Protein AF-0000000067929386 (afdb_homodimer)

Structure (mmCIF, N/CA/C/O backbone):
data_AF-0000000067929386-model_v1
#
loop_
_entity.id
_entity.type
_entity.pdbx_description
1 polymer 'L-rhamnose mutarotase'
#
loop_
_atom_site.group_PDB
_atom_site.id
_atom_site.type_symbol
_atom_site.label_atom_id
_atom_site.label_alt_id
_atom_site.label_comp_id
_atom_site.label_asym_id
_atom_site.label_entity_id
_atom_site.label_seq_id
_atom_site.pdbx_PDB_ins_code
_atom_site.Cartn_x
_atom_site.Cartn_y
_atom_site.Cartn_z
_atom_site.occupancy
_atom_site.B_iso_or_equiv
_atom_site.auth_seq_id
_atom_site.auth_comp_id
_atom_site.auth_asym_id
_atom_site.auth_atom_id
_atom_site.pdbx_PDB_model_num
ATOM 1 N N . MET A 1 1 ? -17.922 2.121 -1.36 1 95.81 1 MET A N 1
ATOM 2 C CA . MET A 1 1 ? -16.594 2.197 -0.779 1 95.81 1 MET A CA 1
ATOM 3 C C . MET A 1 1 ? -15.523 1.924 -1.834 1 95.81 1 MET A C 1
ATOM 5 O O . MET A 1 1 ? -15.68 1.022 -2.66 1 95.81 1 MET A O 1
ATOM 9 N N . GLN A 1 2 ? -14.508 2.805 -1.858 1 97.56 2 GLN A N 1
ATOM 10 C CA . GLN A 1 2 ? -13.383 2.664 -2.781 1 97.56 2 GLN A CA 1
ATOM 11 C C . GLN A 1 2 ? -12.07 2.486 -2.027 1 97.56 2 GLN A C 1
ATOM 13 O O . GLN A 1 2 ? -11.836 3.152 -1.017 1 97.56 2 GLN A O 1
ATOM 18 N N . ARG A 1 3 ? -11.258 1.508 -2.49 1 98.5 3 ARG A N 1
ATOM 19 C CA . ARG A 1 3 ? -9.914 1.331 -1.95 1 98.5 3 ARG A CA 1
ATOM 20 C C . ARG A 1 3 ? -8.891 2.123 -2.76 1 98.5 3 ARG A C 1
ATOM 22 O O . ARG A 1 3 ? -8.797 1.965 -3.979 1 98.5 3 ARG A O 1
ATOM 29 N N . MET A 1 4 ? -8.109 2.947 -2.078 1 98.62 4 MET A N 1
ATOM 30 C CA . MET A 1 4 ? -7.18 3.848 -2.756 1 98.62 4 MET A CA 1
ATOM 31 C C . MET A 1 4 ? -5.738 3.521 -2.379 1 98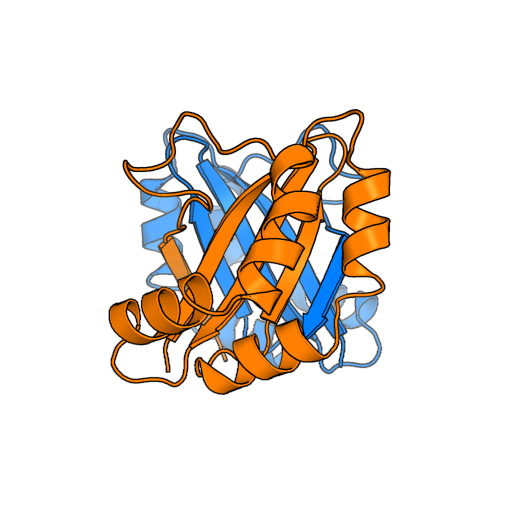.62 4 MET A C 1
ATOM 33 O O . MET A 1 4 ? -5.445 3.23 -1.219 1 98.62 4 MET A O 1
ATOM 37 N N . GLY A 1 5 ? -4.879 3.449 -3.375 1 98.81 5 GLY A N 1
ATOM 38 C CA . GLY A 1 5 ? -3.438 3.332 -3.205 1 98.81 5 GLY A CA 1
ATOM 39 C C . GLY A 1 5 ? -2.664 4.449 -3.883 1 98.81 5 GLY A C 1
ATOM 40 O O . GLY A 1 5 ? -2.934 4.785 -5.035 1 98.81 5 GLY A O 1
ATOM 41 N N . MET A 1 6 ? -1.736 5.078 -3.139 1 98.81 6 MET A N 1
ATOM 42 C CA . MET A 1 6 ? -0.917 6.156 -3.68 1 98.81 6 MET A CA 1
ATOM 43 C C . MET A 1 6 ? 0.531 6.023 -3.221 1 98.81 6 MET A C 1
ATOM 45 O O . MET A 1 6 ? 0.811 5.363 -2.219 1 98.81 6 MET A O 1
ATOM 49 N N . VAL A 1 7 ? 1.4 6.637 -3.961 1 98.88 7 VAL A N 1
ATOM 50 C CA . VAL A 1 7 ? 2.822 6.551 -3.643 1 98.88 7 VAL A CA 1
ATOM 51 C C . VAL A 1 7 ? 3.439 7.949 -3.658 1 98.88 7 VAL A C 1
ATOM 53 O O . VAL A 1 7 ? 2.994 8.82 -4.406 1 98.88 7 VAL A O 1
ATOM 56 N N . LEU A 1 8 ? 4.391 8.203 -2.85 1 98.81 8 LEU A N 1
ATOM 57 C CA . LEU A 1 8 ? 5.098 9.469 -2.686 1 98.81 8 LEU A CA 1
ATOM 58 C C . LEU A 1 8 ? 6.535 9.234 -2.23 1 98.81 8 LEU A C 1
ATOM 60 O O . LEU A 1 8 ? 6.816 8.25 -1.543 1 98.81 8 LEU A O 1
ATOM 64 N N . GLY A 1 9 ? 7.441 10.086 -2.646 1 98.75 9 GLY A N 1
ATOM 65 C CA . GLY A 1 9 ? 8.812 10.023 -2.16 1 98.75 9 GLY A CA 1
ATOM 66 C C . GLY A 1 9 ? 9.062 10.93 -0.97 1 98.75 9 GLY A C 1
ATOM 67 O O . GLY A 1 9 ? 8.305 11.867 -0.726 1 98.75 9 GLY A O 1
ATOM 68 N N . LEU A 1 10 ? 10.109 10.625 -0.229 1 98.81 10 LEU A N 1
ATOM 69 C CA . LEU A 1 10 ? 10.633 11.469 0.836 1 98.81 10 LEU A CA 1
ATOM 70 C C . LEU A 1 10 ? 12.047 11.953 0.503 1 98.81 10 LEU A C 1
ATOM 72 O O . LEU A 1 10 ? 12.828 11.219 -0.107 1 98.81 10 LEU A O 1
ATOM 76 N N . LYS A 1 11 ? 12.328 13.211 0.93 1 98.69 11 LYS A N 1
ATOM 77 C CA . LYS A 1 11 ? 13.719 13.672 0.896 1 98.69 11 LYS A CA 1
ATOM 78 C C . LYS A 1 11 ? 14.586 12.867 1.864 1 98.69 11 LYS A C 1
ATOM 80 O O . LYS A 1 11 ? 14.227 12.703 3.033 1 98.69 11 LYS A O 1
ATOM 85 N N . PRO A 1 12 ? 15.695 12.398 1.359 1 98.25 12 PRO A N 1
ATOM 86 C CA . PRO A 1 12 ? 16.516 11.516 2.182 1 98.25 12 PRO A CA 1
ATOM 87 C C . PRO A 1 12 ? 16.859 12.109 3.547 1 98.25 12 PRO A C 1
ATOM 89 O O . PRO A 1 12 ? 16.859 11.398 4.551 1 98.25 12 PRO A O 1
ATOM 92 N N . GLU A 1 13 ? 17.125 13.344 3.646 1 98.38 13 GLU A N 1
ATOM 93 C CA . GLU A 1 13 ? 17.562 13.969 4.887 1 98.38 13 GLU A CA 1
ATOM 94 C C . GLU A 1 13 ? 16.391 14.281 5.801 1 98.38 13 GLU A C 1
ATOM 96 O O . GLU A 1 13 ? 16.578 14.734 6.934 1 98.38 13 GLU A O 1
ATOM 101 N N . LYS A 1 14 ? 15.172 13.977 5.316 1 98.69 14 LYS A N 1
ATOM 102 C CA . LYS A 1 14 ? 13.984 14.367 6.078 1 98.69 14 LYS A CA 1
ATOM 103 C C . LYS A 1 14 ? 13.156 13.141 6.461 1 98.69 14 LYS A C 1
ATOM 105 O O . LYS A 1 14 ? 12.055 13.281 7 1 98.69 14 LYS A O 1
ATOM 110 N N . VAL A 1 15 ? 13.617 11.953 6.219 1 98.69 15 VAL A N 1
ATOM 111 C CA . VAL A 1 15 ? 12.875 10.719 6.449 1 98.69 15 VAL A CA 1
ATOM 112 C C . VAL A 1 15 ? 12.508 10.602 7.926 1 98.69 15 VAL A C 1
ATOM 114 O O . VAL A 1 15 ? 11.344 10.383 8.273 1 98.69 15 VAL A O 1
ATOM 117 N N . GLU A 1 16 ? 13.492 10.797 8.836 1 98.5 16 GLU A N 1
ATOM 118 C CA . GLU A 1 16 ? 13.25 10.648 10.266 1 98.5 16 GLU A CA 1
ATOM 119 C C . GLU A 1 16 ? 12.273 11.695 10.781 1 98.5 16 GLU A C 1
ATOM 121 O O . GLU A 1 16 ? 11.461 11.422 11.672 1 98.5 16 GLU A O 1
ATOM 126 N N . GLU A 1 17 ? 12.4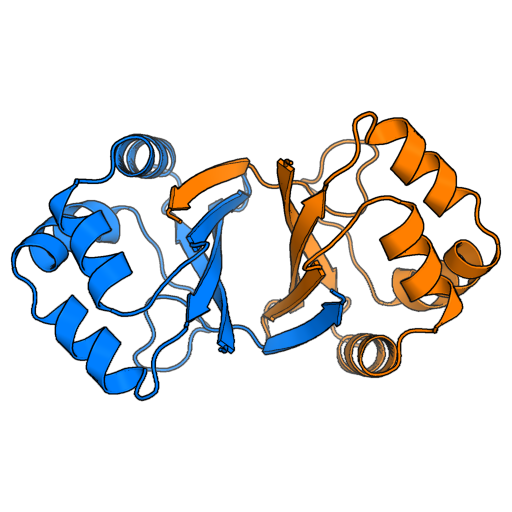14 12.867 10.258 1 98.56 17 GLU A N 1
ATOM 127 C CA . GLU A 1 17 ? 11.477 13.922 10.633 1 98.56 17 GLU A CA 1
ATOM 128 C C . GLU A 1 17 ? 10.047 13.555 10.242 1 98.56 17 GLU A C 1
ATOM 130 O O . GLU A 1 17 ? 9.117 13.719 11.031 1 98.56 17 GLU A O 1
ATOM 135 N N . TYR A 1 18 ? 9.844 13.102 9 1 98.81 18 TYR A N 1
ATOM 136 C CA . TYR A 1 18 ? 8.523 12.68 8.539 1 98.81 18 TYR A CA 1
ATOM 137 C C . TYR A 1 18 ? 7.949 11.602 9.445 1 98.81 18 TYR A C 1
ATOM 139 O O . TYR A 1 18 ? 6.773 11.656 9.82 1 98.81 18 TYR A O 1
ATOM 147 N N . VAL A 1 19 ? 8.773 10.562 9.781 1 98.81 19 VAL A N 1
ATOM 148 C CA . VAL A 1 19 ? 8.352 9.453 10.625 1 98.81 19 VAL A CA 1
ATOM 149 C C . VAL A 1 19 ? 7.941 9.977 12 1 98.81 19 VAL A C 1
ATOM 151 O O . VAL A 1 19 ? 6.918 9.562 12.555 1 98.81 19 VAL A O 1
ATOM 154 N N . ARG A 1 20 ? 8.695 10.922 12.57 1 98.44 20 ARG A N 1
ATOM 155 C CA . ARG A 1 20 ? 8.383 11.516 13.867 1 98.44 20 ARG A CA 1
ATOM 156 C C . ARG A 1 20 ? 7.047 12.258 13.82 1 98.44 20 ARG A C 1
ATOM 158 O O . ARG A 1 20 ? 6.223 12.117 14.719 1 98.44 20 ARG A O 1
ATOM 165 N N . LEU A 1 21 ? 6.891 13.039 12.789 1 98.5 21 LEU A N 1
ATOM 166 C CA . LEU A 1 21 ? 5.645 13.773 12.609 1 98.5 21 LEU A CA 1
ATOM 167 C C . LEU A 1 21 ? 4.453 12.82 12.578 1 98.5 21 LEU A C 1
ATOM 169 O O . LEU A 1 21 ? 3.459 13.047 13.273 1 98.5 21 LEU A O 1
ATOM 173 N N . HIS A 1 22 ? 4.547 11.734 11.875 1 98.69 22 HIS A N 1
ATOM 174 C CA . HIS A 1 22 ? 3.406 10.859 11.641 1 98.69 22 HIS A CA 1
ATOM 175 C C . HIS A 1 22 ? 3.203 9.898 12.797 1 98.69 22 HIS A C 1
ATOM 177 O O . HIS A 1 22 ? 2.174 9.219 12.883 1 98.69 22 HIS A O 1
ATOM 183 N N . ALA A 1 23 ? 4.18 9.82 13.688 1 97.69 23 ALA A N 1
ATOM 184 C CA . ALA A 1 23 ? 3.992 9.102 14.945 1 97.69 23 ALA A CA 1
ATOM 185 C C . ALA A 1 23 ? 3.092 9.883 15.898 1 97.69 23 ALA A C 1
ATOM 187 O O . ALA A 1 23 ? 2.561 9.32 16.859 1 97.69 23 ALA A O 1
ATOM 188 N N . ALA A 1 24 ? 2.953 11.18 15.633 1 97.06 24 ALA A N 1
ATOM 189 C CA . ALA A 1 24 ? 2.172 12.055 16.516 1 97.06 24 ALA A CA 1
ATOM 190 C C . ALA A 1 24 ? 1.317 13.023 15.695 1 97.06 24 ALA A C 1
ATOM 192 O O . ALA A 1 24 ? 1.378 14.234 15.898 1 97.06 24 ALA A O 1
ATOM 193 N N . VAL A 1 25 ? 0.518 12.422 14.82 1 98.31 25 VAL A N 1
ATOM 194 C CA . VAL A 1 25 ? -0.337 13.242 13.969 1 98.31 25 VAL A CA 1
ATOM 195 C C . VAL A 1 25 ? -1.307 14.047 14.828 1 98.31 25 VAL A C 1
ATOM 197 O O . VAL A 1 25 ? -1.829 13.539 15.828 1 98.31 25 VAL A O 1
ATOM 200 N N . TRP A 1 26 ? -1.604 15.25 14.406 1 98.12 26 TRP A N 1
ATOM 201 C CA . TRP A 1 26 ? -2.455 16.156 15.172 1 98.12 26 TRP A CA 1
ATOM 202 C C . TRP A 1 26 ? -3.893 15.656 15.211 1 98.12 26 TRP A C 1
ATOM 204 O O . TRP A 1 26 ? -4.445 15.25 14.188 1 98.12 26 TRP A O 1
ATOM 214 N N . PRO A 1 27 ? -4.559 15.727 16.391 1 98.19 27 PRO A N 1
ATOM 215 C CA . PRO A 1 27 ? -5.922 15.203 16.516 1 98.19 27 PRO A CA 1
ATOM 216 C C . PRO A 1 27 ? -6.906 15.875 15.562 1 98.19 27 PRO A C 1
ATOM 218 O O . PRO A 1 27 ? -7.797 15.219 15.023 1 98.19 27 PRO A O 1
ATOM 221 N N . ASP A 1 28 ? -6.766 17.172 15.352 1 98.56 28 ASP A N 1
ATOM 222 C CA . ASP A 1 28 ? -7.66 17.891 14.453 1 98.56 28 ASP A CA 1
ATOM 223 C C . ASP A 1 28 ? -7.551 17.375 13.023 1 98.56 28 ASP A C 1
ATOM 225 O O . ASP A 1 28 ? -8.547 17.312 12.297 1 98.56 28 ASP A O 1
ATOM 229 N N . VAL A 1 29 ? -6.391 17.016 12.625 1 98.62 29 VAL A N 1
ATOM 230 C CA . VAL A 1 29 ? -6.152 16.453 11.297 1 98.62 29 VAL A CA 1
ATOM 231 C C . VAL A 1 29 ? -6.82 15.086 11.188 1 98.62 29 VAL A C 1
ATOM 233 O O . VAL A 1 29 ? -7.488 14.789 10.188 1 98.62 29 VAL A O 1
ATOM 236 N N . LEU A 1 30 ? -6.672 14.25 12.203 1 98.75 30 LEU A N 1
ATOM 237 C CA . LEU A 1 30 ? -7.305 12.938 12.227 1 98.75 30 LEU A CA 1
ATOM 238 C C . LEU A 1 30 ? -8.82 13.062 12.133 1 98.75 30 LEU A C 1
ATOM 240 O O . LEU A 1 30 ? -9.469 12.297 11.414 1 98.75 30 LEU A O 1
ATOM 244 N N . THR A 1 31 ? -9.328 14.031 12.891 1 98.69 31 THR A N 1
ATOM 245 C CA . THR A 1 31 ? -10.766 14.289 12.859 1 98.69 31 THR A CA 1
ATOM 246 C C . THR A 1 31 ? -11.219 14.656 11.445 1 98.69 31 THR A C 1
ATOM 248 O O . THR A 1 31 ? -12.242 14.164 10.969 1 98.69 31 THR A O 1
ATOM 251 N N . MET A 1 32 ? -10.414 15.492 10.805 1 98.81 32 MET A N 1
ATOM 252 C CA . MET A 1 32 ? -10.758 15.93 9.453 1 98.81 32 MET A CA 1
ATOM 253 C C . MET A 1 32 ? -10.695 14.758 8.477 1 98.81 32 MET A C 1
ATOM 255 O O . MET A 1 32 ? -11.539 14.633 7.59 1 98.81 32 MET A O 1
ATOM 259 N N . ILE A 1 33 ? -9.688 13.883 8.539 1 98.75 33 ILE A N 1
ATOM 260 C CA . ILE A 1 33 ? -9.578 12.695 7.695 1 98.75 33 ILE A CA 1
ATOM 261 C C . ILE A 1 33 ? -10.852 11.859 7.812 1 98.75 33 ILE A C 1
ATOM 263 O O . ILE A 1 33 ? -11.438 11.461 6.801 1 98.75 33 ILE A O 1
ATOM 267 N N . SER A 1 34 ? -11.32 11.68 9.047 1 98.81 34 SER A N 1
ATOM 268 C CA . SER A 1 34 ? -12.547 10.922 9.281 1 98.81 34 SER A CA 1
ATOM 269 C C . SER A 1 34 ? -13.758 11.641 8.695 1 98.81 34 SER A C 1
ATOM 271 O O . SER A 1 34 ? -14.633 11.008 8.094 1 98.81 34 SER A O 1
ATOM 273 N N . ALA A 1 35 ? -13.812 12.961 8.875 1 98.75 35 ALA A N 1
ATOM 274 C CA . ALA A 1 35 ? -14.922 13.766 8.375 1 98.75 35 ALA A CA 1
ATOM 275 C C . ALA A 1 35 ? -14.992 13.719 6.852 1 98.75 35 ALA A C 1
ATOM 277 O O . ALA A 1 35 ? -16.062 13.938 6.27 1 98.75 35 ALA A O 1
ATOM 278 N N . CYS A 1 36 ? -13.898 13.484 6.242 1 98.75 36 CYS A N 1
ATOM 279 C CA . CYS A 1 36 ? -13.828 13.391 4.785 1 98.75 36 CYS A CA 1
ATOM 280 C C . CYS A 1 36 ? -14.07 11.961 4.316 1 98.75 36 CYS A C 1
ATOM 282 O O . CYS A 1 36 ? -13.742 11.617 3.18 1 98.75 36 CYS A O 1
ATOM 284 N N . ASN A 1 37 ? -14.531 11.125 5.145 1 98.81 37 ASN A N 1
ATOM 285 C CA . ASN A 1 37 ? -15.008 9.781 4.832 1 98.81 37 ASN A CA 1
ATOM 286 C C . ASN A 1 37 ? -13.852 8.844 4.484 1 98.81 37 ASN A C 1
ATOM 288 O O . ASN A 1 37 ? -14.016 7.934 3.67 1 98.81 37 ASN A O 1
ATOM 292 N N . ILE A 1 38 ? -12.727 9.094 4.973 1 98.69 38 ILE A N 1
ATOM 293 C CA . ILE A 1 38 ? -11.555 8.234 4.816 1 98.69 38 ILE A CA 1
ATOM 294 C C . ILE A 1 38 ? -11.375 7.375 6.062 1 98.69 38 ILE A C 1
ATOM 296 O O . ILE A 1 38 ? -11.391 7.887 7.188 1 98.69 38 ILE A O 1
ATOM 300 N N . LYS A 1 39 ? -11.297 6.113 5.852 1 98.38 39 LYS A N 1
ATOM 301 C CA . LYS A 1 39 ? -11.078 5.152 6.93 1 98.38 39 LYS A CA 1
ATOM 302 C C . LYS A 1 39 ? -9.984 4.156 6.57 1 98.38 39 LYS A C 1
ATOM 304 O O . LYS A 1 39 ? -9.594 4.051 5.406 1 98.38 39 LYS A O 1
ATOM 309 N N . ASN A 1 40 ? -9.523 3.381 7.664 1 98.38 40 ASN A N 1
ATOM 310 C CA . ASN A 1 40 ? -8.477 2.379 7.477 1 98.38 40 ASN A CA 1
ATOM 311 C C . ASN A 1 40 ? -7.312 2.934 6.664 1 98.38 40 ASN A C 1
ATOM 313 O O . ASN A 1 40 ? -6.926 2.352 5.645 1 98.38 40 ASN A O 1
ATOM 317 N N . TYR A 1 41 ? -6.855 4.125 7.109 1 98.88 41 TYR A N 1
ATOM 318 C CA . TYR A 1 41 ? -5.797 4.855 6.422 1 98.88 41 TYR A CA 1
ATOM 319 C C . TYR A 1 41 ? -4.43 4.484 6.977 1 98.88 41 TYR A C 1
ATOM 321 O O . TYR A 1 41 ? -4.133 4.754 8.141 1 98.88 41 TYR A O 1
ATOM 329 N N . SER A 1 42 ? -3.572 3.846 6.16 1 98.81 42 SER A N 1
ATOM 330 C CA . SER A 1 42 ? -2.211 3.484 6.543 1 98.81 42 SER A CA 1
ATOM 331 C C . SER A 1 42 ? -1.188 4.074 5.578 1 98.81 42 SER A C 1
ATOM 333 O O . SER A 1 42 ? -1.459 4.207 4.383 1 98.81 42 SER A O 1
ATOM 335 N N . ILE A 1 43 ? -0.07 4.418 6.109 1 98.94 43 ILE A N 1
ATOM 336 C CA . ILE A 1 43 ? 1.09 4.801 5.309 1 98.94 43 ILE A CA 1
ATOM 337 C C . ILE A 1 43 ? 2.275 3.904 5.66 1 98.94 43 ILE A C 1
ATOM 339 O O . ILE A 1 43 ? 2.553 3.662 6.836 1 98.94 43 ILE A O 1
ATOM 343 N N . TYR A 1 44 ? 2.939 3.42 4.676 1 98.94 44 TYR A N 1
ATOM 344 C CA . TYR A 1 44 ? 4.113 2.564 4.805 1 98.94 44 TYR A CA 1
ATOM 345 C C . TYR A 1 44 ? 5.344 3.236 4.211 1 98.94 44 TYR A C 1
ATOM 347 O O . TYR A 1 44 ? 5.242 3.984 3.236 1 98.94 44 TYR A O 1
ATOM 355 N N . LEU A 1 45 ? 6.523 2.955 4.781 1 98.94 45 LEU A N 1
ATOM 356 C CA . LEU A 1 45 ? 7.797 3.521 4.348 1 98.94 45 LEU A CA 1
ATOM 357 C C . LEU A 1 45 ? 8.773 2.42 3.955 1 98.94 45 LEU A C 1
ATOM 359 O O . LEU A 1 45 ? 8.984 1.47 4.711 1 98.94 45 LEU A O 1
ATOM 363 N N . LYS A 1 46 ? 9.289 2.502 2.729 1 98.81 46 LYS A N 1
ATOM 364 C CA . LYS A 1 46 ? 10.383 1.633 2.293 1 98.81 46 LYS A CA 1
ATOM 365 C C . LYS A 1 46 ? 11.711 2.383 2.279 1 98.81 46 LYS A C 1
ATOM 367 O O . LYS A 1 46 ? 11.906 3.301 1.479 1 98.81 46 LYS A O 1
ATOM 372 N N . ARG A 1 47 ? 12.57 2.043 3.145 1 98.06 47 ARG A N 1
ATOM 373 C CA . ARG A 1 47 ? 13.969 2.469 3.094 1 98.06 47 ARG A CA 1
ATOM 374 C C . ARG A 1 47 ? 14.82 1.456 2.34 1 98.06 47 ARG A C 1
ATOM 376 O O . ARG A 1 47 ? 14.555 0.253 2.387 1 98.06 47 ARG A O 1
ATOM 383 N N . PRO A 1 48 ? 15.93 1.79 1.599 1 97.69 48 PRO A N 1
ATOM 384 C CA . PRO A 1 48 ? 16.484 3.141 1.49 1 97.69 48 PRO A CA 1
ATOM 385 C C . PRO A 1 48 ? 15.922 3.918 0.305 1 97.69 48 PRO A C 1
ATOM 387 O O . PRO A 1 48 ? 16.406 5.012 -0.008 1 97.69 48 PRO A O 1
ATOM 390 N N . GLU A 1 49 ? 14.867 3.352 -0.43 1 97.56 49 GLU A N 1
ATOM 391 C CA . GLU A 1 49 ? 14.266 4.039 -1.566 1 97.56 49 GLU A CA 1
ATOM 392 C C . GLU A 1 49 ? 13.523 5.297 -1.121 1 97.56 49 GLU A C 1
ATOM 394 O O . GLU A 1 49 ? 13.234 6.176 -1.936 1 97.56 49 GLU A O 1
ATOM 399 N N . ASN A 1 50 ? 13.242 5.375 0.166 1 98.5 50 ASN A N 1
ATOM 400 C CA . ASN A 1 50 ? 12.484 6.461 0.776 1 98.5 50 ASN A CA 1
ATOM 401 C C . ASN A 1 50 ? 11.172 6.711 0.04 1 98.5 50 ASN A C 1
ATOM 403 O O . ASN A 1 50 ? 10.844 7.852 -0.294 1 98.5 50 ASN A O 1
ATOM 407 N N . LEU A 1 51 ? 10.453 5.648 -0.24 1 98.75 51 LEU A N 1
ATOM 408 C CA . LEU A 1 51 ? 9.125 5.676 -0.841 1 98.75 51 LEU A CA 1
ATOM 409 C C . LEU A 1 51 ? 8.047 5.434 0.21 1 98.75 51 LEU A C 1
ATOM 411 O O . LEU A 1 51 ? 8.211 4.582 1.087 1 98.75 51 LEU A O 1
ATOM 415 N N . LEU A 1 52 ? 7.039 6.27 0.12 1 98.94 52 LEU A N 1
ATOM 416 C CA . LEU A 1 52 ? 5.828 6.062 0.907 1 98.94 52 LEU A CA 1
ATOM 417 C C . LEU A 1 52 ? 4.73 5.418 0.064 1 98.94 52 LEU A C 1
ATOM 419 O O . LEU A 1 52 ? 4.566 5.758 -1.109 1 98.94 52 LEU A O 1
ATOM 423 N N . PHE A 1 53 ? 4.039 4.5 0.644 1 98.94 53 PHE A N 1
ATOM 424 C CA . PHE A 1 53 ? 2.814 3.926 0.097 1 98.94 53 PHE A CA 1
ATOM 425 C C . PHE A 1 53 ? 1.64 4.152 1.04 1 98.94 53 PHE A C 1
ATOM 427 O O . PHE A 1 53 ? 1.7 3.785 2.215 1 98.94 53 PHE A O 1
ATOM 434 N N . SER A 1 54 ? 0.636 4.832 0.57 1 98.88 54 SER A N 1
ATOM 435 C CA . SER A 1 54 ? -0.571 5.023 1.367 1 98.88 54 SER A CA 1
ATOM 436 C C . SER A 1 54 ? -1.704 4.129 0.88 1 98.88 54 SER A C 1
ATOM 438 O O . SER A 1 54 ? -1.875 3.934 -0.325 1 98.88 54 SER A O 1
ATOM 440 N N . TYR A 1 55 ? -2.387 3.545 1.75 1 98.88 55 TYR A N 1
ATOM 441 C CA . TYR A 1 55 ? -3.627 2.803 1.547 1 98.88 55 TYR A CA 1
ATOM 442 C C . TYR A 1 55 ? -4.754 3.377 2.4 1 98.88 55 TYR A C 1
ATOM 444 O O . TYR A 1 55 ? -4.582 3.582 3.604 1 98.88 55 TYR A O 1
ATOM 452 N N . PHE A 1 56 ? -5.922 3.629 1.778 1 98.81 56 PHE A N 1
ATOM 453 C CA . PHE A 1 56 ? -7.082 3.998 2.58 1 98.81 56 PHE A CA 1
ATOM 454 C C . PHE A 1 56 ? -8.375 3.609 1.874 1 98.81 56 PHE A C 1
ATOM 456 O O . PHE A 1 56 ? -8.375 3.324 0.675 1 98.81 56 PHE A O 1
ATOM 463 N N . GLU A 1 57 ? -9.391 3.533 2.646 1 98.75 57 GLU A N 1
ATOM 464 C CA . GLU A 1 57 ? -10.734 3.246 2.156 1 98.75 57 GLU A CA 1
ATOM 465 C C . GLU A 1 57 ? -11.609 4.492 2.193 1 98.75 57 GLU A C 1
ATOM 467 O O . GLU A 1 57 ? -11.758 5.129 3.242 1 98.75 57 GLU A O 1
ATOM 472 N N . TYR A 1 58 ? -12.141 4.852 1.079 1 98.81 58 TYR A N 1
ATOM 473 C CA . TYR A 1 58 ? -13.023 6.008 0.954 1 98.81 58 TYR A CA 1
ATOM 474 C C . TYR A 1 58 ? -14.484 5.586 0.984 1 98.81 58 TYR A C 1
ATOM 476 O O . TYR A 1 58 ? -14.93 4.801 0.141 1 98.81 58 TYR A O 1
ATOM 484 N N . HIS A 1 59 ? -15.258 6.113 1.888 1 98.69 59 HIS A N 1
ATOM 485 C CA . HIS A 1 59 ? -16.641 5.691 2.121 1 98.69 59 HIS A CA 1
ATOM 486 C C . HIS A 1 59 ? -17.625 6.785 1.721 1 98.69 59 HIS A C 1
ATOM 488 O O . HIS A 1 59 ? -18.828 6.656 1.95 1 98.69 59 HIS A O 1
ATOM 494 N N . GLY A 1 60 ? -17.094 7.855 1.151 1 98.5 60 GLY A N 1
ATOM 495 C CA . GLY A 1 60 ? -17.969 8.945 0.719 1 98.5 60 GLY A CA 1
ATOM 496 C C . GLY A 1 60 ? -18.484 8.758 -0.691 1 98.5 60 GLY A C 1
ATOM 497 O O . GLY A 1 60 ? -18.328 7.691 -1.285 1 98.5 60 GLY A O 1
ATOM 498 N N . SER A 1 61 ? -19.219 9.711 -1.233 1 98.31 61 SER A N 1
ATOM 499 C CA . SER A 1 61 ? -19.828 9.617 -2.557 1 98.31 61 SER A CA 1
ATOM 500 C C . SER A 1 61 ? -19.297 10.703 -3.488 1 98.31 61 SER A C 1
ATOM 502 O O . SER A 1 61 ? -19.625 10.719 -4.676 1 98.31 61 SER A O 1
ATOM 504 N N . ASP A 1 62 ? -18.562 11.57 -3.035 1 98.5 62 ASP A N 1
ATOM 505 C CA . ASP A 1 62 ? -17.953 12.656 -3.803 1 98.5 62 ASP A CA 1
ATOM 506 C C . ASP A 1 62 ? -16.531 12.93 -3.344 1 98.5 62 ASP A C 1
ATOM 508 O O . ASP A 1 62 ? -16.281 13.844 -2.562 1 98.5 62 ASP A O 1
ATOM 512 N N . TYR A 1 63 ? -15.641 12.188 -3.852 1 98.12 63 TYR A N 1
ATOM 513 C CA . TYR A 1 63 ? -14.234 12.211 -3.445 1 98.12 63 TYR A CA 1
ATOM 514 C C . TYR A 1 63 ? -13.633 13.602 -3.641 1 98.12 63 TYR A C 1
ATOM 516 O O . TYR A 1 63 ? -12.961 14.125 -2.752 1 98.12 63 TYR A O 1
ATOM 524 N N . ALA A 1 64 ? -13.867 14.188 -4.82 1 97.5 64 ALA A N 1
ATOM 525 C CA . ALA A 1 64 ? -13.32 15.508 -5.121 1 97.5 64 ALA A CA 1
ATOM 526 C C . ALA A 1 64 ? -13.773 16.547 -4.098 1 97.5 64 ALA A C 1
ATOM 528 O O . ALA A 1 64 ? -12.984 17.375 -3.648 1 97.5 64 ALA A O 1
ATOM 529 N N . ALA A 1 65 ? -15.016 16.5 -3.711 1 98.5 65 ALA A N 1
ATOM 530 C CA . ALA A 1 65 ? -15.555 17.438 -2.732 1 98.5 65 ALA A CA 1
ATOM 531 C C . ALA A 1 65 ? -14.945 17.203 -1.354 1 98.5 65 ALA A C 1
ATOM 533 O O . ALA A 1 65 ? -14.648 18.156 -0.633 1 98.5 65 ALA A O 1
ATOM 534 N N . ASP A 1 66 ? -14.773 15.969 -0.957 1 98.69 66 ASP A N 1
ATOM 535 C CA . ASP A 1 66 ? -14.188 15.664 0.346 1 98.69 66 ASP A CA 1
ATOM 536 C C . ASP A 1 66 ? -12.727 16.094 0.406 1 98.69 66 ASP A C 1
ATOM 538 O O . ASP A 1 66 ? -12.266 16.609 1.427 1 98.69 66 ASP A O 1
ATOM 542 N N . MET A 1 67 ? -12 15.891 -0.72 1 97.94 67 MET A N 1
ATOM 543 C CA . MET A 1 67 ? -10.609 16.344 -0.762 1 97.94 67 MET A CA 1
ATOM 544 C C . MET A 1 67 ? -10.539 17.875 -0.721 1 97.94 67 MET A C 1
ATOM 546 O O . MET A 1 67 ? -9.641 18.438 -0.094 1 97.94 67 MET A O 1
ATOM 550 N N . ALA A 1 68 ? -11.422 18.516 -1.417 1 98.31 68 ALA A N 1
ATOM 551 C CA . ALA A 1 68 ? -11.484 19.984 -1.367 1 98.31 68 ALA A CA 1
ATOM 552 C C . ALA A 1 68 ? -11.773 20.469 0.048 1 98.31 68 ALA A C 1
ATOM 554 O O . ALA A 1 68 ? -11.188 21.453 0.504 1 98.31 68 ALA A O 1
ATOM 555 N N . LYS A 1 69 ? -12.758 19.844 0.721 1 98.62 69 LYS A N 1
ATOM 556 C CA . LYS A 1 69 ? -13.086 20.125 2.115 1 98.62 69 LYS A CA 1
ATOM 5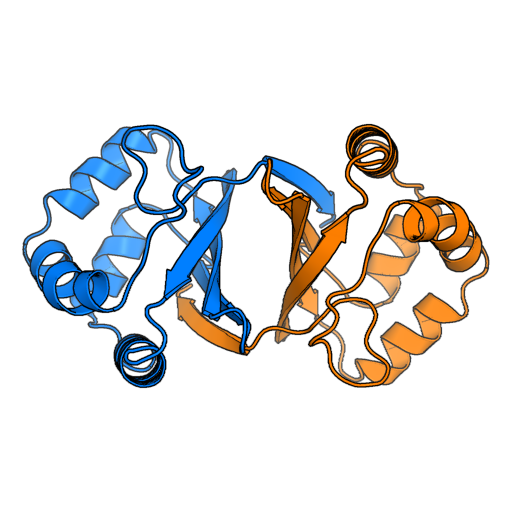57 C C . LYS A 1 69 ? -11.844 20.016 3 1 98.62 69 LYS A C 1
ATOM 559 O O . LYS A 1 69 ? -11.57 20.906 3.814 1 98.62 69 LYS A O 1
ATOM 564 N N . MET A 1 70 ? -11.07 18.953 2.855 1 98.5 70 MET A N 1
ATOM 565 C CA . MET A 1 70 ? -9.844 18.734 3.615 1 98.5 70 MET A CA 1
ATOM 566 C C . MET A 1 70 ? -8.828 19.828 3.33 1 98.5 70 MET A C 1
ATOM 568 O O . MET A 1 70 ? -8.219 20.375 4.254 1 98.5 70 MET A O 1
ATOM 572 N N . ALA A 1 71 ? -8.672 20.125 2.041 1 98 71 ALA A N 1
ATOM 573 C CA . ALA A 1 71 ? -7.691 21.125 1.615 1 98 71 ALA A CA 1
ATOM 574 C C . ALA A 1 71 ? -8.039 22.516 2.16 1 98 71 ALA A C 1
ATOM 576 O O . ALA A 1 71 ? -7.16 23.359 2.348 1 98 71 ALA A O 1
ATOM 577 N N . ALA A 1 72 ? -9.266 22.766 2.43 1 98.5 72 ALA A N 1
ATOM 578 C CA . ALA A 1 72 ? -9.734 24.078 2.877 1 98.5 72 ALA A CA 1
ATOM 579 C C . ALA A 1 72 ? -9.633 24.219 4.395 1 98.5 72 ALA A C 1
ATOM 581 O O . ALA A 1 72 ? -9.758 25.312 4.941 1 98.5 72 ALA A O 1
ATOM 582 N N . ASP A 1 73 ? -9.422 23.125 5.082 1 98.62 73 ASP A N 1
ATOM 583 C CA . ASP A 1 73 ? -9.359 23.125 6.543 1 98.62 73 ASP A CA 1
ATOM 584 C C . ASP A 1 73 ? -8.07 23.781 7.035 1 98.62 73 ASP A C 1
ATOM 586 O O . ASP A 1 73 ? -6.977 23.312 6.723 1 98.62 73 ASP A O 1
ATOM 590 N N . PRO A 1 74 ? -8.148 24.828 7.844 1 98.5 74 PRO A N 1
ATOM 591 C CA . PRO A 1 74 ? -6.953 25.547 8.266 1 98.5 74 PRO A CA 1
ATOM 592 C C . PRO A 1 74 ? -5.965 24.672 9.031 1 98.5 74 PRO A C 1
ATOM 594 O O . PRO A 1 74 ? -4.75 24.812 8.859 1 98.5 74 PRO A O 1
ATOM 597 N N . LYS A 1 75 ? -6.449 23.781 9.836 1 98.56 75 LYS A N 1
ATOM 598 C CA . LYS A 1 75 ? -5.555 22.906 10.594 1 98.56 75 LYS A CA 1
ATOM 599 C C . LYS A 1 75 ? -4.836 21.922 9.68 1 98.56 75 LYS A C 1
ATOM 601 O O . LYS A 1 75 ? -3.652 21.641 9.875 1 98.56 75 LYS A O 1
ATOM 606 N N . THR A 1 76 ? -5.52 21.406 8.695 1 98.62 76 THR A N 1
ATOM 607 C CA . THR A 1 76 ? -4.891 20.531 7.715 1 98.62 76 THR A CA 1
ATOM 608 C C . THR A 1 76 ? -3.824 21.281 6.922 1 98.62 76 THR A C 1
ATOM 610 O O . THR A 1 76 ? -2.742 20.75 6.668 1 98.62 76 THR A O 1
ATOM 613 N N . GLN A 1 77 ? -4.098 22.516 6.574 1 98.62 77 GLN A N 1
ATOM 614 C CA . GLN A 1 77 ? -3.117 23.328 5.867 1 98.62 77 GLN A CA 1
ATOM 615 C C . GLN A 1 77 ? -1.857 23.531 6.707 1 98.62 77 GLN A C 1
ATOM 617 O O . GLN A 1 77 ? -0.742 23.422 6.191 1 98.62 77 GLN A O 1
ATOM 622 N N . GLU A 1 78 ? -2.029 23.828 7.941 1 98.62 78 GLU A N 1
ATOM 623 C CA . GLU A 1 78 ? -0.889 23.953 8.844 1 98.62 78 GLU A CA 1
ATOM 624 C C . GLU A 1 78 ? -0.1 22.656 8.922 1 98.62 78 GLU A C 1
ATOM 626 O O . GLU A 1 78 ? 1.132 22.672 8.859 1 98.62 78 GLU A O 1
ATOM 631 N N . TRP A 1 79 ? -0.833 21.578 9.055 1 98.62 79 TRP A N 1
ATOM 632 C CA . TRP A 1 79 ? -0.215 20.25 9.117 1 98.62 79 TRP A CA 1
ATOM 633 C C . TRP A 1 79 ? 0.58 19.969 7.848 1 98.62 79 TRP A C 1
ATOM 635 O O . TRP A 1 79 ? 1.725 19.516 7.914 1 98.62 79 TRP A O 1
ATOM 645 N N . TRP A 1 80 ? -0.005 20.25 6.691 1 98.25 80 TRP A N 1
ATOM 646 C CA . TRP A 1 80 ? 0.673 20 5.422 1 98.25 80 TRP A CA 1
ATOM 647 C C . TRP A 1 80 ? 1.919 20.875 5.297 1 98.25 80 TRP A C 1
ATOM 649 O O . TRP A 1 80 ? 2.908 20.469 4.684 1 98.25 80 TRP A O 1
ATOM 659 N N . SER A 1 81 ? 1.932 22.047 5.895 1 98.38 81 SER A N 1
ATOM 660 C CA . SER A 1 81 ? 3.066 22.969 5.809 1 98.38 81 SER A CA 1
ATOM 661 C C . SER A 1 81 ? 4.305 22.375 6.477 1 98.38 81 SER A C 1
ATOM 663 O O . SER A 1 81 ? 5.434 22.719 6.121 1 98.38 81 SER A O 1
ATOM 665 N N . VAL A 1 82 ? 4.145 21.484 7.418 1 97.88 82 VAL A N 1
ATOM 666 C CA . VAL A 1 82 ? 5.301 20.875 8.078 1 97.88 82 VAL A CA 1
ATOM 667 C C . VAL A 1 82 ? 5.594 19.516 7.453 1 97.88 82 VAL A C 1
ATOM 669 O O . VAL A 1 82 ? 6.715 19.016 7.555 1 97.88 82 VAL A O 1
ATOM 672 N N . CYS A 1 83 ? 4.598 18.875 6.781 1 98.31 83 CYS A N 1
ATOM 673 C CA . CYS A 1 83 ? 4.781 17.562 6.16 1 98.31 83 CYS A CA 1
ATOM 674 C C . CYS A 1 83 ? 5.398 17.703 4.773 1 98.31 83 CYS A C 1
ATOM 676 O O . CYS A 1 83 ? 6.297 16.938 4.41 1 98.31 83 CYS A O 1
ATOM 678 N N . MET A 1 84 ? 4.957 18.672 4.023 1 98.25 84 MET A N 1
ATOM 679 C CA . MET A 1 84 ? 5.254 18.797 2.6 1 98.25 84 MET A CA 1
ATOM 680 C C . MET A 1 84 ? 6.738 19.047 2.371 1 98.25 84 MET A C 1
ATOM 682 O O . MET A 1 84 ? 7.324 18.516 1.427 1 98.25 84 MET A O 1
ATOM 686 N N . PRO A 1 85 ? 7.43 19.859 3.248 1 98.44 85 PRO A N 1
ATOM 687 C CA . PRO A 1 85 ? 8.867 20.047 3.064 1 98.44 85 PRO A CA 1
ATOM 688 C C . PRO A 1 85 ? 9.664 18.75 3.186 1 98.44 85 PRO A C 1
ATOM 690 O O . PRO A 1 85 ? 10.82 18.688 2.752 1 98.44 85 PRO A O 1
ATOM 693 N N . CYS A 1 86 ? 9.109 17.719 3.818 1 98.88 86 CYS A N 1
ATOM 694 C CA . CYS A 1 86 ? 9.781 16.422 3.961 1 98.88 86 CYS A CA 1
ATOM 695 C C . CYS A 1 86 ? 9.625 15.586 2.697 1 98.88 86 CYS A C 1
ATOM 697 O O . CYS A 1 86 ? 10.336 14.602 2.51 1 98.88 86 CYS A O 1
ATOM 699 N N . GLN A 1 87 ? 8.711 15.914 1.834 1 98.81 87 GLN A N 1
ATOM 700 C CA . GLN A 1 87 ? 8.211 15.039 0.78 1 98.81 87 GLN A CA 1
ATOM 701 C C . GLN A 1 87 ? 8.789 15.422 -0.577 1 98.81 87 GLN A C 1
ATOM 703 O O . GLN A 1 87 ? 9.211 16.562 -0.779 1 98.81 87 GLN A O 1
ATOM 708 N N . GLU A 1 88 ? 8.922 14.492 -1.411 1 98.44 88 GLU A N 1
ATOM 709 C CA . GLU A 1 88 ? 9.414 14.648 -2.775 1 98.44 88 GLU A CA 1
ATOM 710 C C . GLU A 1 88 ? 8.523 13.914 -3.771 1 98.44 88 GLU A C 1
ATOM 712 O O . GLU A 1 88 ? 8.703 12.719 -4.008 1 98.44 88 GLU A O 1
ATOM 717 N N . PRO A 1 89 ? 7.543 14.617 -4.375 1 98.19 89 PRO A N 1
ATOM 718 C CA . PRO A 1 89 ? 6.645 13.961 -5.332 1 98.19 89 PRO A CA 1
ATOM 719 C C . PRO A 1 89 ? 7.395 13.281 -6.473 1 98.19 89 PRO A C 1
ATOM 721 O O . PRO A 1 89 ? 8.461 13.742 -6.883 1 98.19 89 PRO A O 1
ATOM 724 N N . LEU A 1 90 ? 6.793 12.172 -6.98 1 98.06 90 LEU A N 1
ATOM 725 C CA . LEU A 1 90 ? 7.379 11.508 -8.141 1 98.06 90 LEU A CA 1
ATOM 726 C C . LEU A 1 90 ? 7.355 12.422 -9.359 1 98.06 90 LEU A C 1
ATOM 728 O O . LEU A 1 90 ? 6.363 13.117 -9.602 1 98.06 90 LEU A O 1
ATOM 732 N N . GLU A 1 91 ? 8.383 12.438 -10.109 1 97.5 91 GLU A N 1
ATOM 733 C CA . GLU A 1 91 ? 8.422 13.219 -11.336 1 97.5 91 GLU A CA 1
ATOM 734 C C . GLU A 1 91 ? 7.383 12.734 -12.344 1 97.5 91 GLU A C 1
ATOM 736 O O . GLU A 1 91 ? 6.867 13.523 -13.141 1 97.5 91 GLU A O 1
ATOM 741 N N . THR A 1 92 ? 7.055 11.453 -12.211 1 97.75 92 THR A N 1
ATOM 742 C CA . THR A 1 92 ? 6.211 10.805 -13.219 1 97.75 92 THR A CA 1
ATOM 743 C C . THR A 1 92 ? 4.734 10.938 -12.844 1 97.75 92 THR A C 1
ATOM 745 O O . THR A 1 92 ? 3.865 10.422 -13.555 1 97.75 92 THR A O 1
ATOM 748 N N . ARG A 1 93 ? 4.484 11.648 -11.703 1 97.75 93 ARG A N 1
ATOM 749 C CA . ARG A 1 93 ? 3.094 11.758 -11.273 1 97.75 93 ARG A CA 1
ATOM 750 C C . ARG A 1 93 ? 2.281 12.594 -12.258 1 97.75 93 ARG A C 1
ATOM 752 O O . ARG A 1 93 ? 2.84 13.391 -13.016 1 97.75 93 ARG A O 1
ATOM 759 N N . LYS A 1 94 ? 0.973 12.383 -12.312 1 96.5 94 LYS A N 1
ATOM 760 C CA . LYS A 1 94 ? 0.102 13.156 -13.195 1 96.5 94 LYS A CA 1
ATOM 761 C C . LYS A 1 94 ? 0.043 14.625 -12.758 1 96.5 94 LYS A C 1
ATOM 763 O O . LYS A 1 94 ? 0.306 14.945 -11.602 1 96.5 94 LYS A O 1
ATOM 768 N N . GLN A 1 95 ? -0.299 15.461 -13.68 1 95.12 95 GLN A N 1
ATOM 769 C CA . GLN A 1 95 ? -0.46 16.875 -13.367 1 95.12 95 GLN A CA 1
ATOM 770 C C . GLN A 1 95 ? -1.482 17.078 -12.258 1 95.12 95 GLN A C 1
ATOM 772 O O . GLN A 1 95 ? -2.559 16.484 -12.273 1 95.12 95 GLN A O 1
ATOM 777 N N . GLY A 1 96 ? -1.036 17.906 -11.281 1 94.5 96 GLY A N 1
ATOM 778 C CA . GLY A 1 96 ? -1.955 18.234 -10.203 1 94.5 96 GLY A CA 1
ATOM 779 C C . GLY A 1 96 ? -1.841 17.297 -9.016 1 94.5 96 GLY A C 1
ATOM 780 O O . GLY A 1 96 ? -2.363 17.594 -7.938 1 94.5 96 GLY A O 1
ATOM 781 N N . GLU A 1 97 ? -1.188 16.234 -9.203 1 96.12 97 GLU A N 1
ATOM 782 C CA . GLU A 1 97 ? -1.049 15.258 -8.125 1 96.12 97 GLU A CA 1
ATOM 783 C C . GLU A 1 97 ? 0.145 15.586 -7.23 1 96.12 97 GLU A C 1
ATOM 785 O O . GLU A 1 97 ? 1.203 15.984 -7.723 1 96.12 97 GLU A O 1
ATOM 790 N N . TRP A 1 98 ? -0.077 15.562 -5.941 1 97.31 98 TRP A N 1
ATOM 791 C CA . TRP A 1 98 ? 1.043 15.516 -5.004 1 97.31 98 TRP A CA 1
ATOM 792 C C . TRP A 1 98 ? 1.438 14.07 -4.707 1 97.31 98 TRP A C 1
ATOM 794 O O . TRP A 1 98 ? 2.574 13.664 -4.961 1 97.31 98 TRP A O 1
ATOM 804 N N . TRP A 1 99 ? 0.459 13.266 -4.141 1 98.12 99 TRP A N 1
ATOM 805 C CA . TRP A 1 99 ? 0.585 11.812 -4.133 1 98.12 99 TRP A CA 1
ATOM 806 C C . TRP A 1 99 ? 0.23 11.234 -5.496 1 98.12 99 TRP A C 1
ATOM 808 O O . TRP A 1 99 ? -0.751 11.641 -6.117 1 98.12 99 TRP A O 1
ATOM 818 N N . ALA A 1 100 ? 1.067 10.352 -6.008 1 98.69 100 ALA A N 1
ATOM 819 C CA . ALA A 1 100 ? 0.761 9.703 -7.281 1 98.69 100 ALA A CA 1
ATOM 820 C C . ALA A 1 100 ? -0.218 8.555 -7.09 1 98.69 100 ALA A C 1
ATOM 822 O O . ALA A 1 100 ? 0.033 7.645 -6.297 1 98.69 100 ALA A O 1
ATOM 823 N N . THR A 1 101 ? -1.267 8.609 -7.797 1 98.19 101 THR A N 1
ATOM 824 C CA . THR A 1 101 ? -2.271 7.555 -7.707 1 98.19 101 THR A CA 1
ATOM 825 C C . THR A 1 101 ? -1.766 6.27 -8.352 1 98.19 101 THR A C 1
ATOM 827 O O . THR A 1 101 ? -0.901 6.309 -9.234 1 98.19 101 THR A O 1
ATOM 830 N N . MET A 1 102 ? -2.27 5.148 -7.863 1 98.56 102 MET A N 1
ATOM 831 C CA . MET A 1 102 ? -1.914 3.836 -8.398 1 98.56 102 MET A CA 1
ATOM 832 C C . MET A 1 102 ? -3.16 3.064 -8.812 1 98.56 102 MET A C 1
ATOM 834 O O . MET A 1 102 ? -4.262 3.344 -8.336 1 98.56 102 MET A O 1
ATOM 838 N N . ASP A 1 103 ? -2.998 2.109 -9.711 1 98.31 103 ASP A N 1
ATOM 839 C CA . ASP A 1 103 ? -4.094 1.257 -10.164 1 98.31 103 ASP A CA 1
ATOM 840 C C . ASP A 1 103 ? -4.199 -0.001 -9.305 1 98.31 103 ASP A C 1
ATOM 842 O O . ASP A 1 103 ? -3.205 -0.694 -9.078 1 98.31 103 ASP A O 1
ATOM 846 N N . GLU A 1 104 ? -5.363 -0.24 -8.781 1 98.75 104 GLU A N 1
ATOM 847 C CA . GLU A 1 104 ? -5.59 -1.529 -8.133 1 98.75 104 GLU A CA 1
ATOM 848 C C . GLU A 1 104 ? -5.652 -2.658 -9.156 1 98.75 104 GLU A C 1
ATOM 850 O O . GLU A 1 104 ? -6.512 -2.656 -10.039 1 98.75 104 GLU A O 1
ATOM 855 N N . VAL A 1 105 ? -4.754 -3.682 -9.031 1 98.75 105 VAL A N 1
ATOM 856 C CA . VAL A 1 105 ? -4.711 -4.727 -10.047 1 98.75 105 VAL A CA 1
ATOM 857 C C . VAL A 1 105 ? -5.191 -6.047 -9.453 1 98.75 105 VAL A C 1
ATOM 859 O O . VAL A 1 105 ? -5.336 -7.043 -10.164 1 98.75 105 VAL A O 1
ATOM 862 N N . PHE A 1 106 ? -5.395 -6.047 -8.18 1 98.81 106 PHE A N 1
ATOM 863 C CA . PHE A 1 106 ? -5.875 -7.242 -7.488 1 98.81 106 PHE A CA 1
ATOM 864 C C . PHE A 1 106 ? -6.547 -6.875 -6.172 1 98.81 106 PHE A C 1
ATOM 866 O O . PHE A 1 106 ? -6.082 -5.98 -5.461 1 98.81 106 PHE A O 1
ATOM 873 N N . HIS A 1 107 ? -7.625 -7.578 -5.875 1 98.75 107 HIS A N 1
ATOM 874 C CA . HIS A 1 107 ? -8.219 -7.488 -4.551 1 98.75 107 HIS A CA 1
ATOM 875 C C . HIS A 1 107 ? -8.867 -8.805 -4.145 1 98.75 107 HIS A C 1
ATOM 877 O O . HIS A 1 107 ? -9.523 -9.461 -4.965 1 98.75 107 HIS A O 1
ATOM 883 N N . HIS A 1 108 ? -8.648 -9.172 -2.945 1 98.38 108 HIS A N 1
ATOM 884 C CA . HIS A 1 108 ? -9.289 -10.336 -2.35 1 98.38 108 HIS A CA 1
ATOM 885 C C . HIS A 1 108 ? -9.641 -10.086 -0.887 1 98.38 108 HIS A C 1
ATOM 887 O O . HIS A 1 108 ? -8.805 -9.602 -0.118 1 98.38 108 HIS A O 1
ATOM 893 N N . ASP A 1 109 ? -10.938 -10.328 -0.53 1 94.69 109 ASP A N 1
ATOM 894 C CA . ASP A 1 109 ? -11.383 -10.156 0.848 1 94.69 109 ASP A CA 1
ATOM 895 C C . ASP A 1 109 ? -11.562 -11.508 1.541 1 94.69 109 ASP A C 1
ATOM 897 O O . ASP A 1 109 ? -12.172 -12.422 0.983 1 94.69 109 ASP A O 1
ATOM 901 N N . MET B 1 1 ? -4.777 -8.789 14.891 1 95.75 1 MET B N 1
ATOM 902 C CA . MET B 1 1 ? -4.738 -8.445 13.469 1 95.75 1 MET B CA 1
ATOM 903 C C . MET B 1 1 ? -3.574 -7.508 13.172 1 95.75 1 MET B C 1
ATOM 905 O O . MET B 1 1 ? -3.314 -6.574 13.93 1 95.75 1 MET B O 1
ATOM 909 N N . GLN B 1 2 ? -2.811 -7.863 12.125 1 97.62 2 GLN B N 1
ATOM 910 C CA . GLN B 1 2 ? -1.683 -7.051 11.688 1 97.62 2 GLN B CA 1
ATOM 911 C C . GLN B 1 2 ? -1.894 -6.547 10.258 1 97.62 2 GLN B C 1
ATOM 913 O O . GLN B 1 2 ? -2.379 -7.289 9.398 1 97.62 2 GLN B O 1
ATOM 918 N N . ARG B 1 3 ? -1.605 -5.242 10.031 1 98.5 3 ARG B N 1
ATOM 919 C CA . ARG B 1 3 ? -1.635 -4.668 8.688 1 98.5 3 ARG B CA 1
ATOM 920 C C . ARG B 1 3 ? -0.256 -4.723 8.039 1 98.5 3 ARG B C 1
ATOM 922 O O . ARG B 1 3 ? 0.724 -4.242 8.617 1 98.5 3 ARG B O 1
ATOM 929 N N . MET B 1 4 ? -0.193 -5.277 6.848 1 98.62 4 MET B N 1
ATOM 930 C CA . MET B 1 4 ? 1.09 -5.504 6.188 1 98.62 4 MET B CA 1
ATOM 931 C C . MET B 1 4 ? 1.178 -4.715 4.887 1 98.62 4 MET B C 1
ATOM 933 O O . MET B 1 4 ? 0.211 -4.656 4.125 1 98.62 4 MET B O 1
ATOM 937 N N . GLY B 1 5 ? 2.281 -4.012 4.672 1 98.81 5 GLY B N 1
ATOM 938 C CA . GLY B 1 5 ? 2.627 -3.354 3.424 1 98.81 5 GLY B CA 1
ATOM 939 C C . GLY B 1 5 ? 3.936 -3.844 2.834 1 98.81 5 GLY B C 1
ATOM 940 O O . GLY B 1 5 ? 4.934 -3.969 3.543 1 98.81 5 GLY B O 1
ATOM 941 N N . MET B 1 6 ? 3.926 -4.188 1.548 1 98.81 6 MET B N 1
ATOM 942 C CA . MET B 1 6 ? 5.125 -4.68 0.874 1 98.81 6 MET B CA 1
ATOM 943 C C . MET B 1 6 ? 5.25 -4.074 -0.521 1 98.81 6 MET B C 1
ATOM 945 O O . MET B 1 6 ? 4.277 -3.549 -1.064 1 98.81 6 MET B O 1
ATOM 949 N N . VAL B 1 7 ? 6.438 -4.137 -1.035 1 98.88 7 VAL B N 1
ATOM 950 C CA . VAL B 1 7 ? 6.691 -3.572 -2.357 1 98.88 7 VAL B CA 1
ATOM 951 C C . VAL B 1 7 ? 7.508 -4.559 -3.191 1 98.88 7 VAL B C 1
ATOM 953 O O . VAL B 1 7 ? 8.32 -5.312 -2.654 1 98.88 7 VAL B O 1
ATOM 956 N N . LEU B 1 8 ? 7.289 -4.609 -4.473 1 98.81 8 LEU B N 1
ATOM 957 C CA . LEU B 1 8 ? 7.934 -5.488 -5.445 1 98.81 8 LEU B CA 1
ATOM 958 C C . LEU B 1 8 ? 8.008 -4.82 -6.816 1 98.81 8 LEU B C 1
ATOM 960 O O . LEU B 1 8 ? 7.121 -4.043 -7.18 1 98.81 8 LEU B O 1
ATOM 964 N N . GLY B 1 9 ? 9.062 -5.086 -7.559 1 98.69 9 GLY B N 1
ATOM 965 C CA . GLY B 1 9 ? 9.156 -4.598 -8.93 1 98.69 9 GLY B CA 1
ATOM 966 C C . GLY B 1 9 ? 8.625 -5.578 -9.953 1 98.69 9 GLY B C 1
ATOM 967 O O . GLY B 1 9 ? 8.531 -6.777 -9.68 1 98.69 9 GLY B O 1
ATOM 968 N N . LEU B 1 10 ? 8.266 -5.059 -11.117 1 98.81 10 LEU B N 1
ATOM 969 C CA . LEU B 1 10 ? 7.918 -5.848 -12.297 1 98.81 10 LEU B CA 1
ATOM 970 C C . LEU B 1 10 ? 8.914 -5.605 -13.422 1 98.81 10 LEU B C 1
ATOM 972 O O . LEU B 1 10 ? 9.414 -4.492 -13.586 1 98.81 10 LEU B O 1
ATOM 976 N N . LYS B 1 11 ? 9.18 -6.695 -14.195 1 98.69 11 LYS B N 1
ATOM 977 C CA . LYS B 1 11 ? 9.906 -6.516 -15.453 1 98.69 11 LYS B CA 1
ATOM 978 C C . LYS B 1 11 ? 9.094 -5.695 -16.453 1 98.69 11 LYS B C 1
ATOM 980 O O . LYS B 1 11 ? 7.918 -5.984 -16.688 1 98.69 11 LYS B O 1
ATOM 985 N N . PRO B 1 12 ? 9.742 -4.703 -17.016 1 98.25 12 PRO B N 1
ATOM 986 C CA . PRO B 1 12 ? 9 -3.789 -17.875 1 98.25 12 PRO B CA 1
ATOM 987 C C . PRO B 1 12 ? 8.234 -4.516 -18.984 1 98.25 12 PRO B C 1
ATOM 989 O O . PRO B 1 12 ? 7.105 -4.137 -19.312 1 98.25 12 PRO B O 1
ATOM 992 N N . GLU B 1 13 ? 8.742 -5.508 -19.562 1 98.38 13 GLU B N 1
ATOM 993 C CA . GLU B 1 13 ? 8.133 -6.184 -20.703 1 98.38 13 GLU B CA 1
ATOM 994 C C . GLU B 1 13 ? 7.062 -7.172 -20.25 1 98.38 13 GLU B C 1
ATOM 996 O O . GLU B 1 13 ? 6.371 -7.773 -21.078 1 98.38 13 GLU B O 1
ATOM 1001 N N . LYS B 1 14 ? 6.887 -7.281 -18.922 1 98.69 14 LYS B N 1
ATOM 1002 C CA . LYS B 1 14 ? 5.973 -8.297 -18.406 1 98.69 14 LYS B CA 1
ATOM 1003 C C . LYS B 1 14 ? 4.844 -7.66 -17.594 1 98.69 14 LYS B C 1
ATOM 1005 O O . LYS B 1 14 ? 4.039 -8.367 -16.984 1 98.69 14 LYS B O 1
ATOM 1010 N N . VAL B 1 15 ? 4.73 -6.371 -17.562 1 98.69 15 VAL B N 1
ATOM 1011 C CA . VAL B 1 15 ? 3.754 -5.648 -16.75 1 98.69 15 VAL B CA 1
ATOM 1012 C C . VAL B 1 15 ? 2.342 -6.062 -17.156 1 98.69 15 VAL B C 1
ATOM 1014 O O . VAL B 1 15 ? 1.532 -6.441 -16.297 1 98.69 15 VAL B O 1
ATOM 1017 N N . GLU B 1 16 ? 2.029 -6.059 -18.469 1 98.5 16 GLU B N 1
ATOM 1018 C CA . GLU B 1 16 ? 0.685 -6.375 -18.938 1 98.5 16 GLU B CA 1
ATOM 1019 C C . GLU B 1 16 ? 0.326 -7.828 -18.641 1 98.5 16 GLU B C 1
ATOM 1021 O O . GLU B 1 16 ? -0.827 -8.141 -18.344 1 98.5 16 GLU B O 1
ATOM 1026 N N . GLU B 1 17 ? 1.295 -8.664 -18.797 1 98.56 17 GLU B N 1
ATOM 1027 C CA . GLU B 1 17 ? 1.062 -10.07 -18.469 1 98.56 17 GLU B CA 1
ATOM 1028 C C . GLU B 1 17 ? 0.707 -10.242 -16.984 1 98.56 17 GLU B C 1
ATOM 1030 O O . GLU B 1 17 ? -0.229 -10.969 -16.656 1 98.56 17 GLU B O 1
ATOM 1035 N N . TYR B 1 18 ? 1.469 -9.625 -16.094 1 98.81 18 TYR B N 1
ATOM 1036 C CA . TYR B 1 18 ? 1.188 -9.688 -14.672 1 98.81 18 TYR B CA 1
ATOM 1037 C C . TYR B 1 18 ? -0.224 -9.203 -14.367 1 98.81 18 TYR B C 1
ATOM 1039 O O . TYR B 1 18 ? -0.95 -9.82 -13.586 1 98.81 18 TYR B O 1
ATOM 1047 N N . VAL B 1 19 ? -0.61 -8.031 -14.953 1 98.75 19 VAL B N 1
ATOM 1048 C CA . VAL B 1 19 ? -1.928 -7.445 -14.742 1 98.75 19 VAL B CA 1
ATOM 1049 C C . VAL B 1 19 ? -3.01 -8.414 -15.211 1 98.75 19 VAL B C 1
ATOM 1051 O O . VAL B 1 19 ? -4.02 -8.609 -14.531 1 98.75 19 VAL B O 1
ATOM 1054 N N . ARG B 1 20 ? -2.807 -9.086 -16.359 1 98.38 20 ARG B N 1
ATOM 1055 C CA . ARG B 1 20 ? -3.76 -10.055 -16.875 1 98.38 20 ARG B CA 1
ATOM 1056 C C . ARG B 1 20 ? -3.908 -11.242 -15.93 1 98.38 20 ARG B C 1
ATOM 1058 O O . ARG B 1 20 ? -5.023 -11.688 -15.656 1 98.38 20 ARG B O 1
ATOM 1065 N N . LEU B 1 21 ? -2.791 -11.727 -15.484 1 98.5 21 LEU B N 1
ATOM 1066 C CA . LEU B 1 21 ? -2.805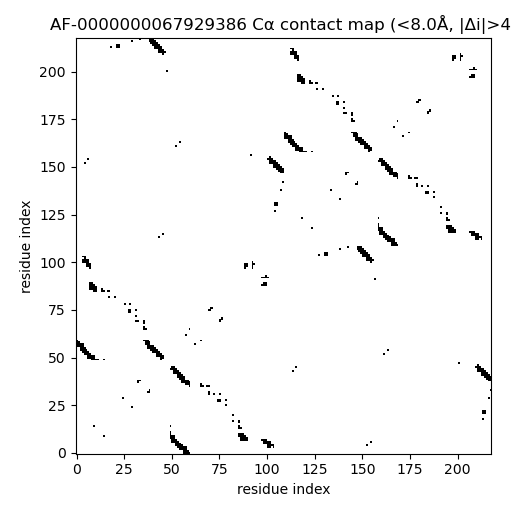 -12.836 -14.539 1 98.5 21 LEU B CA 1
ATOM 1067 C C . LEU B 1 21 ? -3.611 -12.492 -13.297 1 98.5 21 LEU B C 1
ATOM 1069 O O . LEU B 1 21 ? -4.465 -13.266 -12.867 1 98.5 21 LEU B O 1
ATOM 1073 N N . HIS B 1 22 ? -3.447 -11.32 -12.758 1 98.69 22 HIS B N 1
ATOM 1074 C CA . HIS B 1 22 ? -4.035 -10.961 -11.469 1 98.69 22 HIS B CA 1
ATOM 1075 C C . HIS B 1 22 ? -5.473 -10.484 -11.641 1 98.69 22 HIS B C 1
ATOM 1077 O O . HIS B 1 22 ? -6.199 -10.32 -10.656 1 98.69 22 HIS B O 1
ATOM 1083 N N . ALA B 1 23 ? -5.879 -10.25 -12.875 1 97.62 23 ALA B N 1
ATOM 1084 C CA . ALA B 1 23 ? -7.289 -10.008 -13.164 1 97.62 23 ALA B CA 1
ATOM 1085 C C . ALA B 1 23 ? -8.094 -11.297 -13.078 1 97.62 23 ALA B C 1
ATOM 1087 O O . ALA B 1 23 ? -9.328 -11.266 -12.977 1 97.62 23 ALA B O 1
ATOM 1088 N N . ALA B 1 24 ? -7.387 -12.43 -13.164 1 97 24 ALA B N 1
ATOM 1089 C CA . ALA B 1 24 ? -8.047 -13.727 -13.156 1 97 24 ALA B CA 1
ATOM 1090 C C . ALA B 1 24 ? -7.289 -14.727 -12.289 1 97 24 ALA B C 1
ATOM 1092 O O . ALA B 1 24 ? -6.938 -15.82 -12.742 1 97 24 ALA B O 1
ATOM 1093 N N . VAL B 1 25 ? -7.113 -14.32 -11.047 1 98.31 25 VAL B N 1
ATOM 1094 C CA . VAL B 1 25 ? -6.383 -15.18 -10.117 1 98.31 25 VAL B CA 1
ATOM 1095 C C . VAL B 1 25 ? -7.125 -16.5 -9.938 1 98.31 25 VAL B C 1
ATOM 1097 O O . VAL B 1 25 ? -8.359 -16.531 -9.875 1 98.31 25 VAL B O 1
ATOM 1100 N N . TRP B 1 26 ? -6.395 -17.562 -9.781 1 98.19 26 TRP B N 1
ATOM 1101 C CA . TRP B 1 26 ? -6.973 -18.891 -9.672 1 98.19 26 TRP B CA 1
ATOM 1102 C C . TRP B 1 26 ? -7.75 -19.047 -8.367 1 98.19 26 TRP B C 1
ATOM 1104 O O . TRP B 1 26 ? -7.27 -18.656 -7.301 1 98.19 26 TRP B O 1
ATOM 1114 N N . PRO B 1 27 ? -8.945 -19.688 -8.398 1 98.19 27 PRO B N 1
ATOM 1115 C CA . PRO B 1 27 ? -9.773 -19.812 -7.203 1 98.19 27 PRO B CA 1
ATOM 1116 C C . PRO B 1 27 ? -9.07 -20.578 -6.078 1 98.19 27 PRO B C 1
ATOM 1118 O O . PRO B 1 27 ? -9.219 -20.219 -4.906 1 98.19 27 PRO B O 1
ATOM 1121 N N . ASP B 1 28 ? -8.305 -21.594 -6.418 1 98.62 28 ASP B N 1
ATOM 1122 C CA . ASP B 1 28 ? -7.59 -22.375 -5.406 1 98.62 28 ASP B CA 1
ATOM 1123 C C . ASP B 1 28 ? -6.578 -21.5 -4.66 1 98.62 28 ASP B C 1
ATOM 1125 O O . ASP B 1 28 ? -6.367 -21.688 -3.461 1 98.62 28 ASP B O 1
ATOM 1129 N N . VAL B 1 29 ? -5.957 -20.625 -5.34 1 98.62 29 VAL B N 1
ATOM 1130 C CA . VAL B 1 29 ? -4.996 -19.703 -4.742 1 98.62 29 VAL B CA 1
ATOM 1131 C C . VAL B 1 29 ? -5.719 -18.75 -3.791 1 98.62 29 VAL B C 1
ATOM 1133 O O . VAL B 1 29 ? -5.258 -18.516 -2.67 1 98.62 29 VAL B O 1
ATOM 1136 N N . LEU B 1 30 ? -6.859 -18.219 -4.215 1 98.75 30 LEU B N 1
ATOM 1137 C CA . LEU B 1 30 ? -7.652 -17.328 -3.373 1 98.75 30 LEU B CA 1
ATOM 1138 C C . LEU B 1 30 ? -8.094 -18.031 -2.098 1 98.75 30 LEU B C 1
ATOM 1140 O O . LEU B 1 30 ? -8.047 -17.453 -1.011 1 98.75 30 LEU B O 1
ATOM 1144 N N . THR B 1 31 ? -8.508 -19.281 -2.291 1 98.69 31 THR B N 1
ATOM 1145 C CA . THR B 1 31 ? -8.914 -20.094 -1.146 1 98.69 31 THR B CA 1
ATOM 1146 C C . THR B 1 31 ? -7.758 -20.25 -0.161 1 98.69 31 THR B C 1
ATOM 1148 O O . THR B 1 31 ? -7.949 -20.125 1.052 1 98.69 31 THR B O 1
ATOM 1151 N N . MET B 1 32 ? -6.578 -20.5 -0.711 1 98.81 32 MET B N 1
ATOM 1152 C CA . MET B 1 32 ? -5.406 -20.672 0.137 1 98.81 32 MET B CA 1
ATOM 1153 C C . MET B 1 32 ? -5.055 -19.375 0.862 1 98.81 32 MET B C 1
ATOM 1155 O O . MET B 1 32 ? -4.684 -19.406 2.037 1 98.81 32 MET B O 1
ATOM 1159 N N . ILE B 1 33 ? -5.098 -18.219 0.204 1 98.75 33 ILE B N 1
ATOM 1160 C CA . ILE B 1 33 ? -4.855 -16.922 0.826 1 98.75 33 ILE B CA 1
ATOM 1161 C C . ILE B 1 33 ? -5.77 -16.75 2.035 1 98.75 33 ILE B C 1
ATOM 1163 O O . ILE B 1 33 ? -5.312 -16.391 3.123 1 98.75 33 ILE B O 1
ATOM 1167 N N . SER B 1 34 ? -7.043 -17.094 1.854 1 98.81 34 SER B N 1
ATOM 1168 C CA . SER B 1 34 ? -8.008 -17 2.945 1 98.81 34 SER B CA 1
ATOM 1169 C C . SER B 1 34 ? -7.676 -17.969 4.062 1 98.81 34 SER B C 1
ATOM 1171 O O . SER B 1 34 ? -7.766 -17.625 5.246 1 98.81 34 SER B O 1
ATOM 1173 N N . ALA B 1 35 ?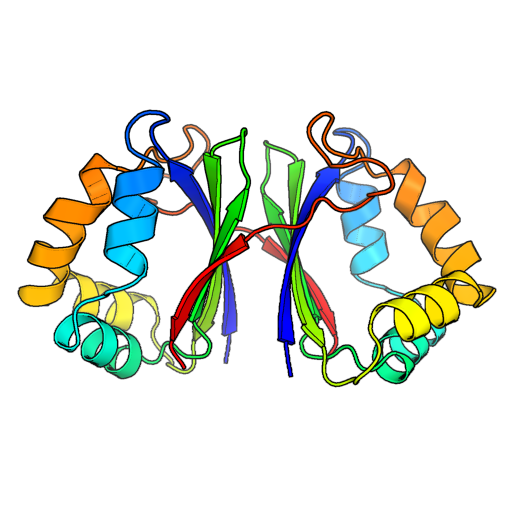 -7.293 -19.188 3.684 1 98.75 35 ALA B N 1
ATOM 1174 C CA . ALA B 1 35 ? -6.961 -20.234 4.652 1 98.75 35 ALA B CA 1
ATOM 1175 C C . ALA B 1 35 ? -5.742 -19.844 5.48 1 98.75 35 ALA B C 1
ATOM 1177 O O . ALA B 1 35 ? -5.559 -20.328 6.598 1 98.75 35 ALA B O 1
ATOM 1178 N N . CYS B 1 36 ? -4.93 -19.031 4.945 1 98.75 36 CYS B N 1
ATOM 1179 C CA . CYS B 1 36 ? -3.729 -18.547 5.629 1 98.75 36 CYS B CA 1
ATOM 1180 C C . CYS B 1 36 ? -4.016 -17.281 6.418 1 98.75 36 CYS B C 1
ATOM 1182 O O . CYS B 1 36 ? -3.092 -16.562 6.801 1 98.75 36 CYS B O 1
ATOM 1184 N N . ASN B 1 37 ? -5.223 -16.953 6.609 1 98.81 37 ASN B N 1
ATOM 1185 C CA . ASN B 1 37 ? -5.691 -15.883 7.488 1 98.81 37 ASN B CA 1
ATOM 1186 C C . ASN B 1 37 ? -5.352 -14.5 6.934 1 98.81 37 ASN B C 1
ATOM 1188 O O . ASN B 1 37 ? -5.105 -13.562 7.695 1 98.81 37 ASN B O 1
ATOM 1192 N N . ILE B 1 38 ? -5.238 -14.383 5.688 1 98.75 38 ILE B N 1
ATOM 1193 C CA . ILE B 1 38 ? -5.023 -13.117 5.008 1 98.75 38 ILE B CA 1
ATOM 1194 C C . ILE B 1 38 ? -6.348 -12.602 4.449 1 98.75 38 ILE B C 1
ATOM 1196 O O . ILE B 1 38 ? -7.07 -13.336 3.771 1 98.75 38 ILE B O 1
ATOM 1200 N N . LYS B 1 39 ? -6.672 -11.398 4.812 1 98.38 39 LYS B N 1
ATOM 1201 C CA . LYS B 1 39 ? -7.887 -10.742 4.336 1 98.38 39 LYS B CA 1
ATOM 1202 C C . LYS B 1 39 ? -7.59 -9.328 3.846 1 98.38 39 LYS B C 1
ATOM 1204 O O . LYS B 1 39 ? -6.523 -8.781 4.129 1 98.38 39 LYS B O 1
ATOM 1209 N N . ASN B 1 40 ? -8.648 -8.742 3.105 1 98.38 40 ASN B N 1
ATOM 1210 C CA . ASN B 1 40 ? -8.523 -7.383 2.578 1 98.38 40 ASN B CA 1
ATOM 1211 C C . ASN B 1 40 ? -7.188 -7.18 1.872 1 98.38 40 ASN B C 1
ATOM 1213 O O . ASN B 1 40 ? -6.441 -6.254 2.199 1 98.38 40 ASN B O 1
ATOM 1217 N N . TYR B 1 41 ? -6.879 -8.141 0.982 1 98.88 41 TYR B N 1
ATOM 1218 C CA . TYR B 1 41 ? -5.613 -8.164 0.262 1 98.88 41 TYR B CA 1
ATOM 1219 C C . TYR B 1 41 ? -5.719 -7.41 -1.059 1 98.88 41 TYR B C 1
ATOM 1221 O O . TYR B 1 41 ? -6.477 -7.809 -1.947 1 98.88 41 TYR B O 1
ATOM 1229 N N . SER B 1 42 ? -4.98 -6.301 -1.213 1 98.81 42 SER B N 1
ATOM 1230 C CA . SER B 1 42 ? -4.945 -5.52 -2.445 1 98.81 42 SER B CA 1
ATOM 1231 C C . SER B 1 42 ? -3.52 -5.367 -2.961 1 98.81 42 SER B C 1
ATOM 1233 O O . SER B 1 42 ? -2.576 -5.266 -2.174 1 98.81 42 SER B O 1
ATOM 1235 N N . ILE B 1 43 ? -3.395 -5.344 -4.238 1 98.94 43 ILE B N 1
ATOM 1236 C CA . ILE B 1 43 ? -2.141 -5.008 -4.902 1 98.94 43 ILE B CA 1
ATOM 1237 C C . ILE B 1 43 ? -2.357 -3.824 -5.844 1 98.94 43 ILE B C 1
ATOM 1239 O O . ILE B 1 43 ? -3.34 -3.785 -6.586 1 98.94 43 ILE B O 1
ATOM 1243 N N . TYR B 1 44 ? -1.481 -2.883 -5.805 1 98.94 44 TYR B N 1
ATOM 1244 C CA . TYR B 1 44 ? -1.51 -1.681 -6.633 1 98.94 44 TYR B CA 1
ATOM 1245 C C . TYR B 1 44 ? -0.283 -1.61 -7.535 1 98.94 44 TYR B C 1
ATOM 1247 O O . TYR B 1 44 ? 0.803 -2.049 -7.148 1 98.94 44 TYR B O 1
ATOM 1255 N N . LEU B 1 45 ? -0.431 -1.048 -8.711 1 98.94 45 LEU B N 1
ATOM 1256 C CA . LEU B 1 45 ? 0.634 -0.908 -9.703 1 98.94 45 LEU B CA 1
ATOM 1257 C C . LEU B 1 45 ? 0.885 0.561 -10.023 1 98.94 45 LEU B C 1
ATOM 1259 O O . LEU B 1 45 ? -0.052 1.304 -10.328 1 98.94 45 LEU B O 1
ATOM 1263 N N . LYS B 1 46 ? 2.139 0.983 -9.859 1 98.75 46 LYS B N 1
ATOM 1264 C CA . LYS B 1 46 ? 2.561 2.305 -10.312 1 98.75 46 LYS B CA 1
ATOM 1265 C C . LYS B 1 46 ? 3.377 2.211 -11.602 1 98.75 46 LYS B C 1
ATOM 1267 O O . LYS B 1 46 ? 4.496 1.695 -11.594 1 98.75 46 LYS B O 1
ATOM 1272 N N . ARG B 1 47 ? 2.836 2.66 -12.656 1 98 47 ARG B N 1
ATOM 1273 C CA . ARG B 1 47 ? 3.57 2.881 -13.898 1 98 47 ARG B CA 1
ATOM 1274 C C . ARG B 1 47 ? 4.102 4.309 -13.969 1 98 47 ARG B C 1
ATOM 1276 O O . ARG B 1 47 ? 3.477 5.238 -13.461 1 98 47 ARG B O 1
ATOM 1283 N N . PRO B 1 48 ? 5.27 4.652 -14.617 1 97.62 48 PRO B N 1
ATOM 1284 C CA . PRO B 1 48 ? 6.113 3.734 -15.383 1 97.62 48 PRO B CA 1
ATOM 1285 C C . PRO B 1 48 ? 7.215 3.104 -14.531 1 97.62 48 PRO B C 1
ATOM 1287 O O . PRO B 1 48 ? 8.102 2.426 -15.07 1 97.62 48 PRO B O 1
ATOM 1290 N N . GLU B 1 49 ? 7.199 3.354 -13.148 1 97.56 49 GLU B N 1
ATOM 1291 C CA . GLU B 1 49 ? 8.211 2.771 -12.266 1 97.56 49 GLU B CA 1
ATOM 1292 C C . GLU B 1 49 ? 8.078 1.253 -12.211 1 97.56 49 GLU B C 1
ATOM 1294 O O . GLU B 1 49 ? 9.016 0.561 -11.797 1 97.56 49 GLU B O 1
ATOM 1299 N N . ASN B 1 50 ? 6.938 0.76 -12.617 1 98.44 50 ASN B N 1
ATOM 1300 C CA . ASN B 1 50 ? 6.59 -0.656 -12.57 1 98.44 50 ASN B CA 1
ATOM 1301 C C . ASN B 1 50 ? 6.828 -1.246 -11.188 1 98.44 50 ASN B C 1
ATOM 1303 O O . ASN B 1 50 ? 7.461 -2.295 -11.047 1 98.44 50 ASN B O 1
ATOM 1307 N N . LEU B 1 51 ? 6.344 -0.561 -10.211 1 98.75 51 LEU B N 1
ATOM 1308 C CA . LEU B 1 51 ? 6.359 -1.005 -8.82 1 98.75 51 LEU B CA 1
ATOM 1309 C C . LEU B 1 51 ? 4.977 -1.484 -8.391 1 98.75 51 LEU B C 1
ATOM 1311 O O . LEU B 1 51 ? 3.965 -0.874 -8.742 1 98.75 51 LEU B O 1
ATOM 1315 N N . LEU B 1 52 ? 5.012 -2.611 -7.723 1 98.94 52 LEU B N 1
ATOM 1316 C CA . LEU B 1 52 ? 3.824 -3.113 -7.039 1 98.94 52 LEU B CA 1
ATOM 1317 C C . LEU B 1 52 ? 3.883 -2.805 -5.547 1 98.94 52 LEU B C 1
ATOM 1319 O O . LEU B 1 52 ? 4.945 -2.912 -4.93 1 98.94 52 LEU B O 1
ATOM 1323 N N . PHE B 1 53 ? 2.768 -2.416 -5.012 1 98.94 53 PHE B N 1
ATOM 1324 C CA . PHE B 1 53 ? 2.576 -2.322 -3.568 1 98.94 53 PHE B CA 1
ATOM 1325 C C . PHE B 1 53 ? 1.407 -3.191 -3.121 1 98.94 53 PHE B C 1
ATOM 1327 O O . PHE B 1 53 ? 0.334 -3.158 -3.727 1 98.94 53 PHE B O 1
ATOM 1334 N N . SER B 1 54 ? 1.619 -3.949 -2.139 1 98.81 54 SER B N 1
ATOM 1335 C CA . SER B 1 54 ? 0.549 -4.773 -1.59 1 98.81 54 SER B CA 1
ATOM 1336 C C . SER B 1 54 ? 0.164 -4.32 -0.186 1 98.81 54 SER B C 1
ATOM 1338 O O . SER B 1 54 ? 1.014 -3.854 0.576 1 98.81 54 SER B O 1
ATOM 1340 N N . TYR B 1 55 ? -1.041 -4.402 0.116 1 98.88 55 TYR B N 1
ATOM 1341 C CA . TYR B 1 55 ? -1.642 -4.227 1.435 1 98.88 55 TYR B CA 1
ATOM 1342 C C . TYR B 1 55 ? -2.521 -5.418 1.794 1 98.88 55 TYR B C 1
ATOM 1344 O O . TYR B 1 55 ? -3.365 -5.84 0.999 1 98.88 55 TYR B O 1
ATOM 1352 N N . PHE B 1 56 ? -2.332 -5.977 2.984 1 98.81 56 PHE B N 1
ATOM 1353 C CA . PHE B 1 56 ? -3.27 -6.984 3.459 1 98.81 56 PHE B CA 1
ATOM 1354 C C . PHE B 1 56 ? -3.32 -7.004 4.98 1 98.81 56 PHE B C 1
ATOM 1356 O O . PHE B 1 56 ? -2.438 -6.457 5.645 1 98.81 56 PHE B O 1
ATOM 1363 N N . GLU B 1 57 ? -4.367 -7.551 5.449 1 98.75 57 GLU B N 1
ATOM 1364 C CA . GLU B 1 57 ? -4.574 -7.738 6.883 1 98.75 57 GLU B CA 1
ATOM 1365 C C . GLU B 1 57 ? -4.406 -9.203 7.277 1 98.75 57 GLU B C 1
ATOM 1367 O O . GLU B 1 57 ? -5.059 -10.086 6.711 1 98.75 57 GLU B O 1
ATOM 1372 N N . TYR B 1 58 ? -3.525 -9.453 8.172 1 98.81 58 TYR B N 1
ATOM 1373 C CA . TYR B 1 58 ? -3.271 -10.789 8.688 1 98.81 58 TYR B CA 1
ATOM 1374 C C . TYR B 1 58 ? -4.02 -11.031 9.992 1 98.81 58 TYR B C 1
ATOM 1376 O O . TYR B 1 58 ? -3.805 -10.312 10.977 1 98.81 58 TYR B O 1
ATOM 1384 N N . HIS B 1 59 ? -4.84 -12.039 10.078 1 98.69 59 HIS B N 1
ATOM 1385 C CA . HIS B 1 59 ? -5.723 -12.289 11.211 1 98.69 59 HIS B CA 1
ATOM 1386 C C . HIS B 1 59 ? -5.309 -13.547 11.961 1 98.69 59 HIS B C 1
ATOM 1388 O O . HIS B 1 59 ? -5.996 -13.977 12.891 1 98.69 59 HIS B O 1
ATOM 1394 N N . GLY B 1 60 ? -4.203 -14.133 11.539 1 98.5 60 GLY B N 1
ATOM 1395 C CA . GLY B 1 60 ? -3.723 -15.328 12.211 1 98.5 60 GLY B CA 1
ATOM 1396 C C . GLY B 1 60 ? -2.82 -15.031 13.391 1 98.5 60 GLY B C 1
ATOM 1397 O O . GLY B 1 60 ? -2.709 -13.883 13.82 1 98.5 60 GLY B O 1
ATOM 1398 N N . SER B 1 61 ? -2.252 -16.031 14.031 1 98.31 61 SER B N 1
ATOM 1399 C CA . SER B 1 61 ? -1.418 -15.859 15.219 1 98.31 61 SER B CA 1
ATOM 1400 C C . SER B 1 61 ? 0.002 -16.359 14.969 1 98.31 61 SER B C 1
ATOM 1402 O O . SER B 1 61 ? 0.877 -16.203 15.828 1 98.31 61 SER B O 1
ATOM 1404 N N . ASP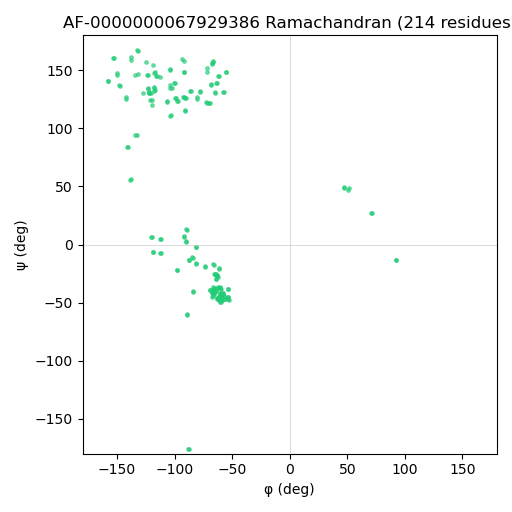 B 1 62 ? 0.261 -16.938 13.914 1 98.5 62 ASP B N 1
ATOM 1405 C CA . ASP B 1 62 ? 1.572 -17.453 13.523 1 98.5 62 ASP B CA 1
ATOM 1406 C C . ASP B 1 62 ? 1.839 -17.203 12.039 1 98.5 62 ASP B C 1
ATOM 1408 O O . ASP B 1 62 ? 1.656 -18.109 11.219 1 98.5 62 ASP B O 1
ATOM 1412 N N . TYR B 1 63 ? 2.291 -16.078 11.742 1 98.12 63 TYR B N 1
ATOM 1413 C CA . TYR B 1 63 ? 2.488 -15.633 10.367 1 98.12 63 TYR B CA 1
ATOM 1414 C C . TYR B 1 63 ? 3.443 -16.547 9.617 1 98.12 63 TYR B C 1
ATOM 1416 O O . TYR B 1 63 ? 3.17 -16.953 8.492 1 98.12 63 TYR B O 1
ATOM 1424 N N . ALA B 1 64 ? 4.578 -16.859 10.25 1 97.56 64 ALA B N 1
ATOM 1425 C CA . ALA B 1 64 ? 5.578 -17.719 9.609 1 97.56 64 ALA B CA 1
ATOM 1426 C C . ALA B 1 64 ? 4.984 -19.062 9.227 1 97.56 64 ALA B C 1
ATOM 1428 O O . ALA B 1 64 ? 5.25 -19.578 8.133 1 97.56 64 ALA B O 1
ATOM 1429 N N . ALA B 1 65 ? 4.18 -19.641 10.07 1 98.5 65 ALA B N 1
ATOM 1430 C CA . ALA B 1 65 ? 3.549 -20.922 9.797 1 98.5 65 ALA B CA 1
ATOM 1431 C C . ALA B 1 65 ? 2.541 -20.812 8.656 1 98.5 65 ALA B C 1
ATOM 1433 O O . ALA B 1 65 ? 2.445 -21.703 7.816 1 98.5 65 ALA B O 1
ATOM 1434 N N . ASP B 1 66 ? 1.762 -19.766 8.625 1 98.69 66 ASP B N 1
ATOM 1435 C CA . ASP B 1 66 ? 0.773 -19.578 7.562 1 98.69 66 ASP B CA 1
ATOM 1436 C C . ASP B 1 66 ? 1.448 -19.375 6.211 1 98.69 66 ASP B C 1
ATOM 1438 O O . ASP B 1 66 ? 0.984 -19.891 5.191 1 98.69 66 ASP B O 1
ATOM 1442 N N . MET B 1 67 ? 2.568 -18.609 6.227 1 97.94 67 MET B N 1
ATOM 1443 C CA . MET B 1 67 ? 3.311 -18.422 4.98 1 97.94 67 MET B CA 1
ATOM 1444 C C . MET B 1 67 ? 3.932 -19.734 4.52 1 97.94 67 MET B C 1
ATOM 1446 O O . MET B 1 67 ? 3.979 -20.016 3.322 1 97.94 67 MET B O 1
ATOM 1450 N N . ALA B 1 68 ? 4.453 -20.484 5.441 1 98.31 68 ALA B N 1
ATOM 1451 C CA . ALA B 1 68 ? 4.992 -21.797 5.102 1 98.31 68 ALA B CA 1
ATOM 1452 C C . ALA B 1 68 ? 3.908 -22.703 4.52 1 98.31 68 ALA B C 1
ATOM 1454 O O . ALA B 1 68 ? 4.156 -23.438 3.562 1 98.31 68 ALA B O 1
ATOM 1455 N N . LYS B 1 69 ? 2.717 -22.734 5.16 1 98.62 69 LYS B N 1
ATOM 1456 C CA . LYS B 1 69 ? 1.556 -23.469 4.664 1 98.62 69 LYS B CA 1
ATOM 1457 C C . LYS B 1 69 ? 1.234 -23.078 3.223 1 98.62 69 LYS B C 1
ATOM 1459 O O . LYS B 1 69 ? 1.025 -23.953 2.371 1 98.62 69 LYS B O 1
ATOM 1464 N N . MET B 1 70 ? 1.203 -21.797 2.92 1 98.56 70 MET B N 1
ATOM 1465 C CA . MET B 1 70 ? 0.94 -21.297 1.577 1 98.56 70 MET B CA 1
ATOM 1466 C C . MET B 1 70 ? 2.008 -21.766 0.598 1 98.56 70 MET B C 1
ATOM 1468 O O . MET B 1 70 ? 1.689 -22.219 -0.499 1 98.56 70 MET B O 1
ATOM 1472 N N . ALA B 1 71 ? 3.26 -21.641 1.033 1 98.06 71 ALA B N 1
ATOM 1473 C CA . ALA B 1 71 ? 4.391 -22 0.182 1 98.06 71 ALA B CA 1
ATOM 1474 C C . ALA B 1 71 ? 4.375 -23.484 -0.141 1 98.06 71 ALA B C 1
ATOM 1476 O O . ALA B 1 71 ? 4.895 -23.906 -1.178 1 98.06 71 ALA B O 1
ATOM 1477 N N . ALA B 1 72 ? 3.799 -24.297 0.685 1 98.5 72 ALA B N 1
ATOM 1478 C CA . ALA B 1 72 ? 3.795 -25.75 0.522 1 98.5 72 ALA B CA 1
ATOM 1479 C C . ALA B 1 72 ? 2.623 -26.203 -0.344 1 98.5 72 ALA B C 1
ATOM 1481 O O . ALA B 1 72 ? 2.576 -27.344 -0.785 1 98.5 72 ALA B O 1
ATOM 1482 N N . ASP B 1 73 ? 1.683 -25.344 -0.586 1 98.62 73 ASP B N 1
ATOM 1483 C CA . ASP B 1 73 ? 0.494 -25.688 -1.361 1 98.62 73 ASP B CA 1
ATOM 1484 C C . ASP B 1 73 ? 0.832 -25.844 -2.842 1 98.62 73 ASP B C 1
ATOM 1486 O O . ASP B 1 73 ? 1.313 -24.906 -3.48 1 98.62 73 ASP B O 1
ATOM 1490 N N . PRO B 1 74 ? 0.559 -27 -3.432 1 98.5 74 PRO B N 1
ATOM 1491 C CA . PRO B 1 74 ? 0.956 -27.25 -4.816 1 98.5 74 PRO B CA 1
ATOM 1492 C C . PRO B 1 74 ? 0.33 -26.266 -5.801 1 98.5 74 PRO B C 1
ATOM 1494 O O . PRO B 1 74 ? 0.984 -25.844 -6.762 1 98.5 74 PRO B O 1
ATOM 1497 N N . LYS B 1 75 ? -0.885 -25.875 -5.578 1 98.5 75 LYS B N 1
ATOM 1498 C CA . LYS B 1 75 ? -1.541 -24.938 -6.484 1 98.5 75 LYS B CA 1
ATOM 1499 C C . LYS B 1 75 ? -0.917 -23.547 -6.383 1 98.5 75 LYS B C 1
ATOM 1501 O O . LYS B 1 75 ? -0.756 -22.859 -7.395 1 98.5 75 LYS B O 1
ATOM 1506 N N . THR B 1 76 ? -0.564 -23.125 -5.203 1 98.62 76 THR B N 1
ATOM 1507 C CA . THR B 1 76 ? 0.126 -21.859 -5.023 1 98.62 76 THR B CA 1
ATOM 1508 C C . THR B 1 76 ? 1.492 -21.891 -5.703 1 98.62 76 THR B C 1
ATOM 1510 O O . THR B 1 76 ? 1.891 -20.906 -6.348 1 98.62 76 THR B O 1
ATOM 1513 N N . GLN B 1 77 ? 2.188 -22.984 -5.609 1 98.69 77 GLN B N 1
ATOM 1514 C CA . GLN B 1 77 ? 3.477 -23.125 -6.277 1 98.69 77 GLN B CA 1
ATOM 1515 C C . GLN B 1 77 ? 3.328 -23 -7.793 1 98.69 77 GLN B C 1
ATOM 1517 O O . GLN B 1 77 ? 4.129 -22.328 -8.445 1 98.69 77 GLN B O 1
ATOM 1522 N N . GLU B 1 78 ? 2.359 -23.641 -8.336 1 98.62 78 GLU B N 1
ATOM 1523 C CA . GLU B 1 78 ? 2.082 -23.516 -9.758 1 98.62 78 GLU B CA 1
ATOM 1524 C C . GLU B 1 78 ? 1.777 -22.062 -10.133 1 98.62 78 GLU B C 1
ATOM 1526 O O . GLU B 1 78 ? 2.287 -21.547 -11.133 1 98.62 78 GLU B O 1
ATOM 1531 N N . TRP B 1 79 ? 0.944 -21.453 -9.336 1 98.62 79 TRP B N 1
ATOM 1532 C CA . TRP B 1 79 ? 0.579 -20.062 -9.555 1 98.62 79 TRP B CA 1
ATOM 1533 C C . TRP B 1 79 ? 1.812 -19.156 -9.516 1 98.62 79 TRP B C 1
ATOM 1535 O O . TRP B 1 79 ? 1.997 -18.312 -10.391 1 98.62 79 TRP B O 1
ATOM 1545 N N . TRP B 1 80 ? 2.688 -19.359 -8.516 1 98.25 80 TRP B N 1
ATOM 1546 C CA . TRP B 1 80 ? 3.896 -18.547 -8.391 1 98.25 80 TRP B CA 1
ATOM 1547 C C . TRP B 1 80 ? 4.824 -18.766 -9.578 1 98.25 80 TRP B C 1
ATOM 1549 O O . TRP B 1 80 ? 5.539 -17.859 -10 1 98.25 80 TRP B O 1
ATOM 1559 N N . SER B 1 81 ? 4.801 -19.938 -10.18 1 98.38 81 SER B N 1
ATOM 1560 C CA . SER B 1 81 ? 5.668 -20.25 -11.305 1 98.38 81 SER B CA 1
ATOM 1561 C C . SER B 1 81 ? 5.332 -19.391 -12.523 1 98.38 81 SER B C 1
ATOM 1563 O O . SER B 1 81 ? 6.191 -19.141 -13.367 1 98.38 81 SER B O 1
ATOM 1565 N N . VAL B 1 82 ? 4.129 -18.922 -12.633 1 97.88 82 VAL B N 1
ATOM 1566 C CA . VAL B 1 82 ? 3.764 -18.078 -13.773 1 97.88 82 VAL B CA 1
ATOM 1567 C C . VAL B 1 82 ? 3.83 -16.609 -13.375 1 97.88 82 VAL B C 1
ATOM 156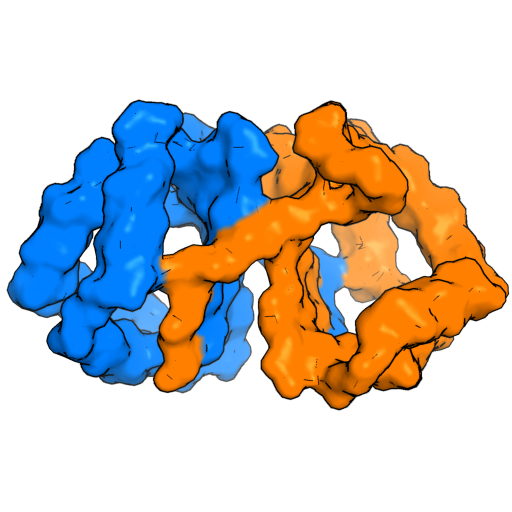9 O O . VAL B 1 82 ? 3.951 -15.734 -14.227 1 97.88 82 VAL B O 1
ATOM 1572 N N . CYS B 1 83 ? 3.748 -16.281 -12.047 1 98.31 83 CYS B N 1
ATOM 1573 C CA . CYS B 1 83 ? 3.795 -14.898 -11.578 1 98.31 83 CYS B CA 1
ATOM 1574 C C . CYS B 1 83 ? 5.234 -14.422 -11.43 1 98.31 83 CYS B C 1
ATOM 1576 O O . CYS B 1 83 ? 5.562 -13.297 -11.812 1 98.31 83 CYS B O 1
ATOM 1578 N N . MET B 1 84 ? 6.102 -15.266 -10.93 1 98.25 84 MET B N 1
ATOM 1579 C CA . MET B 1 84 ? 7.441 -14.891 -10.492 1 98.25 84 MET B CA 1
ATOM 1580 C C . MET B 1 84 ? 8.297 -14.453 -11.68 1 98.25 84 MET B C 1
ATOM 1582 O O . MET B 1 84 ? 9.086 -13.508 -11.57 1 98.25 84 MET B O 1
ATOM 1586 N N . PRO B 1 85 ? 8.156 -15.094 -12.883 1 98.44 85 PRO B N 1
ATOM 1587 C CA . PRO B 1 85 ? 8.922 -14.641 -14.047 1 98.44 85 PRO B CA 1
ATOM 1588 C C . PRO B 1 85 ? 8.594 -13.203 -14.445 1 98.44 85 PRO B C 1
ATOM 1590 O O . PRO B 1 85 ? 9.359 -12.57 -15.172 1 98.44 85 PRO B O 1
ATOM 1593 N N . CYS B 1 86 ? 7.43 -12.68 -14.047 1 98.81 86 CYS B N 1
ATOM 1594 C CA . CYS B 1 86 ? 7.035 -11.305 -14.359 1 98.81 86 CYS B CA 1
ATOM 1595 C C . CYS B 1 86 ? 7.684 -10.32 -13.391 1 98.81 86 CYS B C 1
ATOM 1597 O O . CYS B 1 86 ? 7.703 -9.117 -13.648 1 98.81 86 CYS B O 1
ATOM 1599 N N . GLN B 1 87 ? 8.195 -10.773 -12.289 1 98.81 87 GLN B N 1
ATOM 1600 C CA . GLN B 1 87 ? 8.523 -9.945 -11.125 1 98.81 87 GLN B CA 1
ATOM 1601 C C . GLN B 1 87 ? 10.031 -9.719 -11.023 1 98.81 87 GLN B C 1
ATOM 1603 O O . GLN B 1 87 ? 10.82 -10.508 -11.547 1 98.81 87 GLN B O 1
ATOM 1608 N N . GLU B 1 88 ? 10.406 -8.656 -10.477 1 98.38 88 GLU B N 1
ATOM 1609 C CA . GLU B 1 88 ? 11.789 -8.266 -10.234 1 98.38 88 GLU B CA 1
ATOM 1610 C C . GLU B 1 88 ? 11.977 -7.719 -8.82 1 98.38 88 GLU B C 1
ATOM 1612 O O . GLU B 1 88 ? 11.75 -6.531 -8.578 1 98.38 88 GLU B O 1
ATOM 1617 N N . PRO B 1 89 ? 12.391 -8.578 -7.852 1 98.19 89 PRO B N 1
ATOM 1618 C CA . PRO B 1 89 ? 12.57 -8.125 -6.473 1 98.19 89 PRO B CA 1
ATOM 1619 C C . PRO B 1 89 ? 13.516 -6.934 -6.359 1 98.19 89 PRO B C 1
ATOM 1621 O O . PRO B 1 89 ? 14.453 -6.805 -7.152 1 98.19 89 PRO B O 1
ATOM 1624 N N . LEU B 1 90 ? 13.266 -6.059 -5.348 1 98.12 90 LEU B N 1
ATOM 1625 C CA . LEU B 1 90 ? 14.18 -4.953 -5.094 1 98.12 90 LEU B CA 1
ATOM 1626 C C . LEU B 1 90 ? 15.562 -5.469 -4.691 1 98.12 90 LEU B C 1
ATOM 1628 O O . LEU B 1 90 ? 15.664 -6.418 -3.914 1 98.12 90 LEU B O 1
ATOM 1632 N N . GLU B 1 91 ? 16.562 -4.879 -5.176 1 97.5 91 GLU B N 1
ATOM 1633 C CA . GLU B 1 91 ? 17.938 -5.246 -4.789 1 97.5 91 GLU B CA 1
ATOM 1634 C C . GLU B 1 91 ? 18.172 -5 -3.303 1 97.5 91 GLU B C 1
ATOM 1636 O O . GLU B 1 91 ? 18.953 -5.707 -2.67 1 97.5 91 GLU B O 1
ATOM 1641 N N . THR B 1 92 ? 17.406 -4.027 -2.783 1 97.81 92 THR B N 1
ATOM 1642 C CA . THR B 1 92 ? 17.656 -3.559 -1.425 1 97.81 92 THR B CA 1
ATOM 1643 C C . THR B 1 92 ? 16.844 -4.359 -0.415 1 97.81 92 THR B C 1
ATOM 1645 O O . THR B 1 92 ? 16.891 -4.09 0.787 1 97.81 92 THR B O 1
ATOM 1648 N N . ARG B 1 93 ? 16.094 -5.379 -0.944 1 97.75 93 ARG B N 1
ATOM 1649 C CA . ARG B 1 93 ? 15.25 -6.141 -0.027 1 97.75 93 ARG B CA 1
ATOM 1650 C C . ARG B 1 93 ? 16.094 -6.961 0.941 1 97.75 93 ARG B C 1
ATOM 1652 O O . ARG B 1 93 ? 17.266 -7.246 0.664 1 97.75 93 ARG B O 1
ATOM 1659 N N . LYS B 1 94 ? 15.555 -7.301 2.096 1 96.62 94 LYS B N 1
ATOM 1660 C CA . LYS B 1 94 ? 16.266 -8.117 3.074 1 96.62 94 LYS B CA 1
ATOM 1661 C C . LYS B 1 94 ? 16.484 -9.531 2.551 1 96.62 94 LYS B C 1
ATOM 1663 O O . LYS B 1 94 ? 15.75 -10 1.675 1 96.62 94 LYS B O 1
ATOM 1668 N N . GLN B 1 95 ? 17.453 -10.195 3.104 1 95.19 95 GLN B N 1
ATOM 1669 C CA . GLN B 1 95 ? 17.719 -11.578 2.736 1 95.19 95 GLN B CA 1
ATOM 1670 C C . GLN B 1 95 ? 16.484 -12.453 2.971 1 95.19 95 GLN B C 1
ATOM 1672 O O . GLN B 1 95 ? 15.844 -12.359 4.016 1 95.19 95 GLN B O 1
ATOM 1677 N N . GLY B 1 96 ? 16.188 -13.234 1.919 1 94.44 96 GLY B N 1
ATOM 1678 C CA . GLY B 1 96 ? 15.086 -14.164 2.057 1 94.44 96 GLY B CA 1
ATOM 1679 C C . GLY B 1 96 ? 13.758 -13.586 1.596 1 94.44 96 GLY B C 1
ATOM 1680 O O . GLY B 1 96 ? 12.789 -14.32 1.415 1 94.44 96 GLY B O 1
ATOM 1681 N N . GLU B 1 97 ? 13.719 -12.328 1.405 1 96.12 97 GLU B N 1
ATOM 1682 C CA . GLU B 1 97 ? 12.484 -11.68 0.985 1 96.12 97 GLU B CA 1
ATOM 1683 C C . GLU B 1 97 ? 12.328 -11.719 -0.533 1 96.12 97 GLU B C 1
ATOM 1685 O O . GLU B 1 97 ? 13.305 -11.516 -1.265 1 96.12 97 GLU B O 1
ATOM 1690 N N . TRP B 1 98 ? 11.164 -12.102 -0.991 1 97.31 98 TRP B N 1
ATOM 1691 C CA . TRP B 1 98 ? 10.789 -11.844 -2.377 1 97.31 98 TRP B CA 1
ATOM 1692 C C . TRP B 1 98 ? 10.102 -10.484 -2.51 1 97.31 98 TRP B C 1
ATOM 1694 O O . TRP B 1 98 ? 10.578 -9.609 -3.229 1 97.31 98 TRP B O 1
ATOM 1704 N N . TRP B 1 99 ? 8.93 -10.32 -1.781 1 98.12 99 TRP B N 1
ATOM 1705 C CA . TRP B 1 99 ? 8.375 -8.992 -1.536 1 98.12 99 TRP B CA 1
ATOM 1706 C C . TRP B 1 99 ? 9.141 -8.281 -0.426 1 98.12 99 TRP B C 1
ATOM 1708 O O . TRP B 1 99 ? 9.453 -8.883 0.604 1 98.12 99 TRP B O 1
ATOM 1718 N N . ALA B 1 100 ? 9.531 -7.047 -0.657 1 98.69 100 ALA B N 1
ATOM 1719 C CA . ALA B 1 100 ? 10.211 -6.285 0.391 1 98.69 100 ALA B CA 1
ATOM 1720 C C . ALA B 1 100 ? 9.203 -5.699 1.378 1 98.69 100 ALA B C 1
ATOM 1722 O O . ALA B 1 100 ? 8.258 -5.012 0.98 1 98.69 100 ALA B O 1
ATOM 1723 N N . THR B 1 101 ? 9.414 -5.969 2.596 1 98.31 101 THR B N 1
ATOM 1724 C CA . THR B 1 101 ? 8.523 -5.465 3.633 1 98.31 101 THR B CA 1
ATOM 1725 C C . THR B 1 101 ? 8.711 -3.963 3.82 1 98.31 101 THR B C 1
ATOM 1727 O O . THR B 1 101 ? 9.797 -3.43 3.58 1 98.31 101 THR B O 1
ATOM 1730 N N . MET B 1 102 ? 7.648 -3.309 4.18 1 98.69 102 MET B N 1
ATOM 1731 C CA . MET B 1 102 ? 7.672 -1.882 4.488 1 98.69 102 MET B CA 1
ATOM 1732 C C . MET B 1 102 ? 7.246 -1.63 5.93 1 98.69 102 MET B C 1
ATOM 1734 O O . MET B 1 102 ? 6.512 -2.43 6.512 1 98.69 102 MET B O 1
ATOM 1738 N N . ASP B 1 103 ? 7.672 -0.537 6.523 1 98.5 103 ASP B N 1
ATOM 1739 C CA . ASP B 1 103 ? 7.312 -0.165 7.887 1 98.5 103 ASP B CA 1
ATOM 1740 C C . ASP B 1 103 ? 6.043 0.683 7.906 1 98.5 103 ASP B C 1
ATOM 1742 O O . ASP B 1 103 ? 5.938 1.668 7.176 1 98.5 103 ASP B O 1
ATOM 1746 N N . GLU B 1 104 ? 5.078 0.275 8.672 1 98.75 104 GLU B N 1
ATOM 1747 C CA . GLU B 1 104 ? 3.926 1.145 8.891 1 98.75 104 GLU B CA 1
ATOM 1748 C C . GLU B 1 104 ? 4.301 2.359 9.734 1 98.75 104 GLU B C 1
ATOM 1750 O O . GLU B 1 104 ? 4.742 2.215 10.875 1 98.75 104 GLU B O 1
ATOM 1755 N N . VAL B 1 105 ? 4.098 3.594 9.195 1 98.75 105 VAL B N 1
ATOM 1756 C CA . VAL B 1 105 ? 4.527 4.777 9.93 1 98.75 105 VAL B CA 1
ATOM 1757 C C . VAL B 1 105 ? 3.311 5.586 10.367 1 98.75 105 VAL B C 1
ATOM 1759 O O . VAL B 1 105 ? 3.445 6.578 11.094 1 98.75 105 VAL B O 1
ATOM 1762 N N . PHE B 1 106 ? 2.162 5.184 9.898 1 98.81 106 PHE B N 1
ATOM 1763 C CA . PHE B 1 106 ? 0.92 5.859 10.258 1 98.81 106 PHE B CA 1
ATOM 1764 C C . PHE B 1 106 ? -0.275 4.934 10.062 1 98.81 106 PHE B C 1
ATOM 1766 O O . PHE B 1 106 ? -0.325 4.168 9.102 1 98.81 106 PHE B O 1
ATOM 1773 N N . HIS B 1 107 ? -1.217 5.02 11 1 98.69 107 HIS B N 1
ATOM 1774 C CA . HIS B 1 107 ? -2.508 4.371 10.805 1 98.69 107 HIS B CA 1
ATOM 1775 C C . HIS B 1 107 ? -3.627 5.16 11.477 1 98.69 107 HIS B C 1
ATOM 1777 O O . HIS B 1 107 ? -3.461 5.656 12.594 1 98.69 107 HIS B O 1
ATOM 1783 N N . HIS B 1 108 ? -4.684 5.277 10.781 1 98.38 108 HIS B N 1
ATOM 1784 C CA . HIS B 1 108 ? -5.898 5.891 11.312 1 98.38 108 HIS B CA 1
ATOM 1785 C C . HIS B 1 108 ? -7.141 5.164 10.812 1 98.38 108 HIS B C 1
ATOM 1787 O O . HIS B 1 108 ? -7.281 4.914 9.617 1 98.38 108 HIS B O 1
ATOM 1793 N N . ASP B 1 109 ? -7.996 4.723 11.773 1 94.75 109 ASP B N 1
ATOM 1794 C CA . ASP B 1 109 ? -9.242 4.043 11.422 1 94.75 109 ASP B CA 1
ATOM 1795 C C . ASP B 1 109 ? -10.43 4.992 11.531 1 94.75 109 ASP B C 1
ATOM 1797 O O . ASP B 1 109 ? -10.578 5.711 12.516 1 94.75 109 ASP B O 1
#

Sequence (218 aa):
MQRMGMVLGLKPEKVEEYVRLHAAVWPDVLTMISACNIKNYSIYLKRPENLLFSYFEYHGSDYAADMAKMAADPKTQEWWSVCMPCQEPLETRKQGEWWATMDEVFHHDMQRMGMVLGLKPEKVEEYVRLHAAVWPDVLTMISACNIKNYSIYLKRPENLLFSYFEYHGSDYAADMAKMAADPKTQEWWSVCMPCQEPLETRKQGEWWATMDEVFHHD

Radius of gyration: 17.78 Å; Cα contacts (8 Å, |Δi|>4): 386; chains: 2; bounding box: 38×53×37 Å

Organism: Mesorhizobium plurifarium (NCBI:txid69974)

Nearest PDB structures (foldseek):
  7byw-assembly1_B  TM=9.891E-01  e=6.088E-16  Paracidovorax avenae ATCC 19860
  1x8d-assembly2_D  TM=8.556E-01  e=4.624E-08  Escherichia coli
  6hhn-assembly1_A-2  TM=8.613E-01  e=5.660E-07  Formosa agariphila
  2qlw-assembly1_A  TM=8.256E-01  e=8.324E-06  unclassified
  2pgc-assembly1_C  TM=5.274E-01  e=2.698E-01  uncultured marine organism

pLDDT: mean 98.31, std 0.81, range [94.44, 98.94]

Foldseek 3Di:
DDKWKWKWAFDQVCLVVLVVCVVCDDPVLVVLCVVLQKAPWDWDADPPRRMIMIIIDHDDDDNPVSVVSLCPDPVSVVSCVSNVVGTDGDPPADPPDRTRTDDDPDDDD/DDKWKWKWAFDQVCLVVLVVCVVCDDPVLVVLCVVLQKAPWDWDADPPRRMIMIIIDHDDDDNPVSVVSLCPDPVSVVSCVSNVVGTDGDPPADPPDNIRTDDDPDDDD

InterPro domains:
  IPR008000 Rhamnose/fucose mutarotase [PF05336] (3-107)
  IPR011008 Dimeric alpha-beta barrel [SSF54909] (1-108)

Solvent-accessible surface area (backbone atoms only — not comparable to full-atom v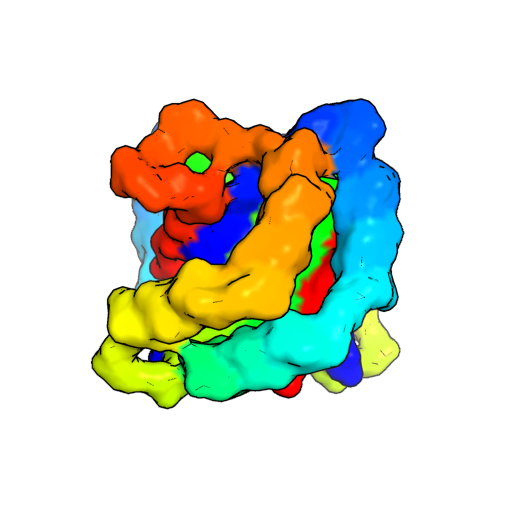alues): 11644 Å² total; per-residue (Å²): 117,45,84,47,42,31,37,31,32,38,36,81,93,25,47,69,57,49,46,56,48,43,70,61,63,55,66,70,45,54,53,46,44,47,74,44,28,42,30,60,31,34,32,25,40,33,75,91,79,34,36,35,40,36,37,32,33,35,65,60,91,49,67,69,60,31,51,50,53,46,66,68,33,67,66,39,46,56,51,44,64,68,49,52,80,25,45,36,59,56,87,80,37,58,90,92,50,62,58,26,75,38,46,76,47,34,76,47,109,118,45,82,46,38,32,38,31,32,39,37,82,93,25,47,68,58,48,46,53,48,43,70,60,62,55,66,71,44,54,51,45,44,47,74,46,30,42,30,61,32,35,31,29,40,35,76,92,79,34,35,35,40,36,38,32,34,36,66,59,90,50,65,70,60,30,52,50,54,48,66,66,32,67,66,40,46,56,52,44,64,69,49,51,82,25,46,38,59,57,88,80,39,58,91,92,50,60,61,26,73,34,47,75,47,36,78,46,110

Secondary structure (DSSP, 8-state):
-EEEEEEEEE-GGGHHHHHHHHHT--HHHHHHHHHTTEEEEEEEEETTTTEEEEEEEE--S-HHHHHHHHHH-HHHHHHHHHHGGGEE--TTSPTT-SSEE-EEEEEE-/-EEEEEEEEE-GGGHHHHHHHHHT--HHHHHHHHHTTEEEEEEEEETTTTEEEEEEEE--S-HHHHHHHHHH-HHHHHHHHHHGGGEE--TTSPTT-SSEE-EEEEEE-